Protein AF-A0A644YED5-F1 (afdb_monomer)

Sequence (302 aa):
MYWQKDMAKISHIFLNKNKKMETGRNRSTGWQHAKLTGHINESNVEKLFSDDNFKRNFCERIGILPIEKVKVGGLYEKDVDCILGGKTKSKTDLQLELSNGSLINISIKKGLGGQVYLIGVDRFISGFEKQFNKKVPDDINEFLHFYFYGNEKTSQILSDRKFIEGMPPTILKYQKNHNRLVWEHLCRYNKDGADNLLNWFKYNISEITEFCFSRGLAINESEWAHYVWYINLLGEEDVDMLISIDEIKKSAANHADQILPGSKNGGSTIQLPFGFVQWHQCQIQFHHSFSKISDIIRNEIE

Radius of gyration: 21.24 Å; Cα contacts (8 Å, |Δi|>4): 487; chains: 1; bounding box: 49×49×59 Å

pLDDT: mean 87.86, std 18.29, range [28.52, 98.81]

Mean predicted aligned error: 7.36 Å

Structure (mmCIF, N/CA/C/O backbone):
data_AF-A0A644YED5-F1
#
_entry.id   AF-A0A644YED5-F1
#
loop_
_atom_site.group_PDB
_atom_site.id
_atom_site.type_symbol
_atom_site.label_atom_id
_atom_site.label_alt_id
_atom_site.label_comp_id
_atom_site.label_asym_id
_atom_site.label_entity_id
_atom_site.label_seq_id
_atom_site.pdbx_PDB_ins_code
_atom_site.Cartn_x
_atom_site.Cartn_y
_atom_site.Cartn_z
_atom_site.occupancy
_atom_site.B_iso_or_equiv
_atom_site.auth_seq_id
_atom_site.auth_comp_id
_atom_site.auth_asym_id
_atom_site.auth_atom_id
_atom_site.pdbx_PDB_model_num
ATOM 1 N N . MET A 1 1 ? -25.005 5.476 4.899 1.00 28.52 1 MET A N 1
ATOM 2 C CA . MET A 1 1 ? -25.794 6.529 5.579 1.00 28.52 1 MET A CA 1
ATOM 3 C C . MET A 1 1 ? -24.794 7.521 6.166 1.00 28.52 1 MET A C 1
ATOM 5 O O . MET A 1 1 ? -24.186 7.211 7.178 1.00 28.52 1 MET A O 1
ATOM 9 N N . TYR A 1 2 ? -24.503 8.619 5.460 1.00 31.20 2 TYR A N 1
ATOM 10 C CA . TYR A 1 2 ? -23.463 9.581 5.852 1.00 31.20 2 TYR A CA 1
ATOM 11 C C . TYR A 1 2 ? -24.031 10.595 6.848 1.00 31.20 2 TYR A C 1
ATOM 13 O O . TYR A 1 2 ? -24.966 11.325 6.523 1.00 31.20 2 TYR A O 1
ATOM 21 N N . TRP A 1 3 ? -23.466 10.640 8.052 1.00 41.03 3 TRP A N 1
ATOM 22 C CA . TRP A 1 3 ? -23.842 11.595 9.092 1.00 41.03 3 TRP A CA 1
ATOM 23 C C . TRP A 1 3 ? -22.735 12.628 9.256 1.00 41.03 3 TRP A C 1
ATOM 25 O O . TRP A 1 3 ? -21.643 12.322 9.718 1.00 41.03 3 TRP A O 1
ATOM 35 N N . GLN A 1 4 ? -23.041 13.858 8.851 1.00 37.00 4 GLN A N 1
ATOM 36 C CA . GLN A 1 4 ? -22.161 15.028 8.917 1.00 37.00 4 GLN A CA 1
ATOM 37 C C . GLN A 1 4 ? -22.540 15.963 10.083 1.00 37.00 4 GLN A C 1
ATOM 39 O O . GLN A 1 4 ? -22.302 17.166 10.037 1.00 37.00 4 GLN A O 1
ATOM 44 N N . LYS A 1 5 ? -23.190 15.444 11.130 1.00 33.00 5 LYS A N 1
ATOM 45 C CA . LYS A 1 5 ? -23.695 16.244 12.252 1.00 33.00 5 LYS A CA 1
ATOM 46 C C . LYS A 1 5 ? -23.174 15.660 13.554 1.00 33.00 5 LYS A C 1
ATOM 48 O O . LYS A 1 5 ? -23.709 14.656 13.987 1.00 33.00 5 LYS A O 1
ATOM 53 N N . ASP A 1 6 ? -22.096 16.254 14.071 1.00 35.69 6 ASP A N 1
ATOM 54 C CA . ASP A 1 6 ? -21.818 16.443 15.515 1.00 35.69 6 ASP A CA 1
ATOM 55 C C . ASP A 1 6 ? -20.408 17.015 15.815 1.00 35.69 6 ASP A C 1
ATOM 57 O O . ASP A 1 6 ? -19.917 16.965 16.941 1.00 35.69 6 ASP A O 1
ATOM 61 N N . MET A 1 7 ? -19.773 17.687 14.844 1.00 38.16 7 MET A N 1
ATOM 62 C CA . MET A 1 7 ? -18.489 18.400 15.021 1.00 38.16 7 MET A CA 1
ATOM 63 C C . MET A 1 7 ? -18.539 19.557 16.046 1.00 38.16 7 MET A C 1
ATOM 65 O O . MET A 1 7 ? -17.508 20.004 16.543 1.00 38.16 7 MET A O 1
ATOM 69 N N . ALA A 1 8 ? -19.727 20.062 16.399 1.00 30.41 8 ALA A N 1
ATOM 70 C CA . ALA A 1 8 ? -19.862 21.294 17.182 1.00 30.41 8 ALA A CA 1
ATOM 71 C C . ALA A 1 8 ? -19.561 21.151 18.690 1.00 30.41 8 ALA A C 1
ATOM 73 O O . ALA A 1 8 ? -19.426 22.167 19.367 1.00 30.41 8 ALA A O 1
ATOM 74 N N . LYS A 1 9 ? -19.459 19.930 19.241 1.00 32.28 9 LYS A N 1
ATOM 75 C CA . LYS A 1 9 ? -19.268 19.732 20.696 1.00 32.28 9 LYS A CA 1
ATOM 76 C C . LYS A 1 9 ? -17.842 19.388 21.131 1.00 32.28 9 LYS A C 1
ATOM 78 O O . LYS A 1 9 ? -17.520 19.604 22.294 1.00 32.28 9 LYS A O 1
ATOM 83 N N . ILE A 1 10 ? -16.980 18.912 20.232 1.00 36.16 10 ILE A N 1
ATOM 84 C CA . ILE A 1 10 ? -15.609 18.491 20.591 1.00 36.16 10 ILE A CA 1
ATOM 85 C C . ILE A 1 10 ? -14.605 19.656 20.469 1.00 36.16 10 ILE A C 1
ATOM 87 O O . ILE A 1 10 ? -13.610 19.706 21.193 1.00 36.16 10 ILE A O 1
ATOM 91 N N . SER A 1 11 ? -14.908 20.665 19.643 1.00 31.72 11 SER A N 1
ATOM 92 C CA . SER A 1 11 ? -14.044 21.830 19.392 1.00 31.72 11 SER A CA 1
ATOM 93 C C . SER A 1 11 ? -13.760 22.699 20.629 1.00 31.72 11 SER A C 1
ATOM 95 O O . SER A 1 11 ? -12.753 23.407 20.663 1.00 31.72 11 SER A O 1
ATOM 97 N N . HIS A 1 12 ? -14.583 22.617 21.679 1.00 28.88 12 HIS A N 1
ATOM 98 C CA . HIS A 1 12 ? -14.415 23.437 22.881 1.00 28.88 12 HIS A CA 1
ATOM 99 C C . HIS A 1 12 ? -13.386 22.914 23.895 1.00 28.88 12 HIS A C 1
ATOM 101 O O . HIS A 1 12 ? -13.029 23.660 24.806 1.00 28.88 12 HIS A O 1
ATOM 107 N N . ILE A 1 13 ? -12.872 21.686 23.748 1.00 35.28 13 ILE A N 1
ATOM 108 C CA . ILE A 1 13 ? -11.990 21.085 24.766 1.00 35.28 13 ILE A CA 1
ATOM 109 C C . ILE A 1 13 ? -10.492 21.360 24.502 1.00 35.28 13 ILE A C 1
ATOM 111 O O . ILE A 1 13 ? -9.701 21.306 25.440 1.00 35.28 13 ILE A O 1
ATOM 115 N N . PHE A 1 14 ? -10.069 21.753 23.288 1.00 35.59 14 PHE A N 1
ATOM 116 C CA . PHE A 1 14 ? -8.626 21.838 22.966 1.00 35.59 14 PHE A CA 1
ATOM 117 C C . PHE A 1 14 ? -8.124 23.078 22.206 1.00 35.59 14 PHE A C 1
ATOM 119 O O . PHE A 1 14 ? -6.955 23.124 21.817 1.00 35.59 14 PHE A O 1
ATOM 126 N N . LEU A 1 15 ? -8.917 24.141 22.055 1.00 32.50 15 LEU A N 1
ATOM 127 C CA . LEU A 1 15 ? -8.427 25.375 21.427 1.00 32.50 15 LEU A CA 1
ATOM 128 C C . LEU A 1 15 ? -7.755 26.313 22.437 1.00 32.50 15 LEU A C 1
ATOM 130 O O . LEU A 1 15 ? -8.335 27.293 22.891 1.00 32.50 15 LEU A O 1
ATOM 134 N N . ASN A 1 16 ? -6.491 26.025 22.756 1.00 34.72 16 ASN A N 1
ATOM 135 C CA . ASN A 1 16 ? -5.522 27.057 23.130 1.00 34.72 16 ASN A CA 1
ATOM 136 C C . ASN A 1 16 ? -4.082 26.543 22.985 1.00 34.72 16 ASN A C 1
ATOM 138 O O . ASN A 1 16 ? -3.536 25.966 23.925 1.00 34.72 16 ASN A O 1
ATOM 142 N N . LYS A 1 17 ? -3.465 26.782 21.812 1.00 34.50 17 LYS A N 1
ATOM 143 C CA . LYS A 1 17 ? -2.077 27.276 21.633 1.00 34.50 17 LYS A CA 1
ATOM 144 C C . LYS A 1 17 ? -1.587 27.152 20.176 1.00 34.50 17 LYS A C 1
ATOM 146 O O . LYS A 1 17 ? -1.292 26.071 19.699 1.00 34.50 17 LYS A O 1
ATOM 151 N N . ASN A 1 18 ? -1.353 28.325 19.584 1.00 36.94 18 ASN A N 1
ATOM 152 C CA . ASN A 1 18 ? -0.201 28.710 18.756 1.00 36.94 18 ASN A CA 1
ATOM 153 C C . ASN A 1 18 ? 0.114 28.033 17.403 1.00 36.94 18 ASN A C 1
ATOM 155 O O . ASN A 1 18 ? 0.635 26.928 17.338 1.00 36.94 18 ASN A O 1
ATOM 159 N N . LYS A 1 19 ? 0.116 28.918 16.391 1.00 35.25 19 LYS A N 1
ATOM 160 C CA . LYS A 1 19 ? 1.272 29.454 15.623 1.00 35.25 19 LYS A CA 1
ATOM 161 C C . LYS A 1 19 ? 1.226 29.165 14.117 1.00 35.25 19 LYS A C 1
ATOM 163 O O . LYS A 1 19 ? 1.331 28.030 13.673 1.00 35.25 19 LYS A O 1
ATOM 168 N N . LYS A 1 20 ? 1.184 30.263 13.346 1.00 35.41 20 LYS A N 1
ATOM 169 C CA . LYS A 1 20 ? 1.530 30.339 11.916 1.00 35.41 20 LYS A CA 1
ATOM 170 C C . LYS A 1 20 ? 2.832 29.572 11.651 1.00 35.41 20 LYS A C 1
ATOM 172 O O . LYS A 1 20 ? 3.837 29.868 12.297 1.00 35.41 20 LYS A O 1
ATOM 177 N N . MET A 1 21 ? 2.823 28.641 10.695 1.00 35.34 21 MET A N 1
ATOM 178 C CA . MET A 1 21 ? 4.037 27.980 10.209 1.00 35.34 21 MET A CA 1
ATOM 179 C C . MET A 1 21 ? 4.525 28.604 8.902 1.00 35.34 21 MET A C 1
ATOM 181 O O . MET A 1 21 ? 3.789 28.710 7.924 1.00 35.34 21 MET A O 1
ATOM 185 N N . GLU A 1 22 ? 5.796 28.995 8.936 1.00 35.34 22 GLU A N 1
ATOM 186 C CA . GLU A 1 22 ? 6.609 29.492 7.832 1.00 35.34 22 GLU A CA 1
ATOM 187 C C . GLU A 1 22 ? 6.911 28.400 6.796 1.00 35.34 22 GLU A C 1
ATOM 189 O O . GLU A 1 22 ? 7.147 27.229 7.110 1.00 35.34 22 GLU A O 1
ATOM 194 N N . THR A 1 23 ? 6.947 28.815 5.534 1.00 47.06 23 THR A N 1
ATOM 195 C CA . THR A 1 23 ? 7.284 28.004 4.365 1.00 47.06 23 THR A CA 1
ATOM 196 C C . THR A 1 23 ? 8.803 27.902 4.202 1.00 47.06 23 THR A C 1
ATOM 198 O O . THR A 1 23 ? 9.441 28.876 3.807 1.00 47.06 23 THR A O 1
ATOM 201 N N . GLY A 1 24 ? 9.396 26.731 4.473 1.00 42.06 24 GLY A N 1
ATOM 202 C CA . GLY A 1 24 ? 10.838 26.539 4.250 1.00 42.06 24 GLY A CA 1
ATOM 203 C C . GLY A 1 24 ? 11.468 25.224 4.725 1.00 42.06 24 GLY A C 1
ATOM 204 O O . GLY A 1 24 ? 12.601 25.243 5.195 1.00 42.06 24 GLY A O 1
ATOM 205 N N . ARG A 1 25 ? 10.783 24.072 4.644 1.00 45.56 25 ARG A N 1
ATOM 206 C CA . ARG A 1 25 ? 11.367 22.775 5.060 1.00 45.56 25 ARG A CA 1
ATOM 207 C C . ARG A 1 25 ? 11.896 21.975 3.871 1.00 45.56 25 ARG A C 1
ATOM 209 O O . ARG A 1 25 ? 11.203 21.803 2.871 1.00 45.56 25 ARG A O 1
ATOM 216 N N . ASN A 1 26 ? 13.113 21.440 3.993 1.00 55.41 26 ASN A N 1
ATOM 217 C CA . ASN A 1 26 ? 13.639 20.454 3.045 1.00 55.41 26 ASN A CA 1
ATOM 218 C C . ASN A 1 26 ? 12.936 19.087 3.243 1.00 55.41 26 ASN A C 1
ATOM 220 O O . ASN A 1 26 ? 12.323 18.835 4.279 1.00 55.41 26 ASN A O 1
ATOM 224 N N . ARG A 1 27 ? 12.987 18.186 2.250 1.00 51.72 27 ARG A N 1
ATOM 225 C CA . ARG A 1 27 ? 12.187 16.938 2.264 1.00 51.72 27 ARG A CA 1
ATOM 226 C C . ARG A 1 27 ? 12.433 16.043 3.488 1.00 51.72 27 ARG A C 1
ATOM 228 O O . ARG A 1 27 ? 11.488 15.437 3.984 1.00 51.72 27 ARG A O 1
ATOM 235 N N . SER A 1 28 ? 13.670 15.967 3.982 1.00 58.38 28 SER A N 1
ATOM 236 C CA . SER A 1 28 ? 14.023 15.145 5.148 1.00 58.38 28 SER A CA 1
ATOM 237 C C . SER A 1 28 ? 13.466 15.719 6.454 1.00 58.38 28 SER A C 1
ATOM 239 O O . SER A 1 28 ? 12.861 14.980 7.230 1.00 58.38 28 SER A O 1
ATOM 241 N N . THR A 1 29 ? 13.584 17.035 6.669 1.00 52.09 29 THR A N 1
ATOM 242 C CA . THR A 1 29 ? 12.984 17.715 7.835 1.00 52.09 29 THR A CA 1
ATOM 243 C C . THR A 1 29 ? 11.457 17.701 7.777 1.00 52.09 29 THR A C 1
ATOM 245 O O . THR A 1 29 ? 10.803 17.524 8.803 1.00 52.09 29 THR A O 1
ATOM 248 N N . GLY A 1 30 ? 10.877 17.796 6.575 1.00 62.88 30 GLY A N 1
ATOM 249 C CA . GLY A 1 30 ? 9.443 17.612 6.353 1.00 62.88 30 GLY A CA 1
ATOM 250 C C . GLY A 1 30 ? 8.951 16.223 6.772 1.00 62.88 30 GLY A C 1
ATOM 251 O O . GLY A 1 30 ? 7.939 16.121 7.460 1.00 62.88 30 GLY A O 1
ATOM 252 N N . TRP A 1 31 ? 9.686 15.159 6.431 1.00 59.84 31 TRP A N 1
ATOM 253 C CA . TRP A 1 31 ? 9.323 13.785 6.799 1.00 59.84 31 TRP A CA 1
ATOM 254 C C . TRP A 1 31 ? 9.430 13.517 8.304 1.00 59.84 31 TRP A C 1
ATOM 256 O O . TRP A 1 31 ? 8.517 12.938 8.888 1.00 59.84 31 TRP A O 1
ATOM 266 N N . GLN A 1 32 ? 10.506 13.978 8.950 1.00 65.06 32 GLN A N 1
ATOM 267 C CA . GLN A 1 32 ? 10.666 13.849 10.405 1.00 65.06 32 GLN A CA 1
ATOM 268 C C . GLN A 1 32 ? 9.546 14.576 11.157 1.00 65.06 32 GLN A C 1
ATOM 270 O O . GLN A 1 32 ? 8.957 14.021 12.082 1.00 65.06 32 GLN A O 1
ATOM 275 N N . HIS A 1 33 ? 9.203 15.790 10.716 1.00 70.38 33 HIS A N 1
ATOM 276 C CA . HIS A 1 33 ? 8.090 16.547 11.280 1.00 70.38 33 HIS A CA 1
ATOM 277 C C . HIS A 1 33 ? 6.744 15.842 11.057 1.00 70.38 33 HIS A C 1
ATOM 279 O O . HIS A 1 33 ? 5.935 15.758 11.981 1.00 70.38 33 HIS A O 1
ATOM 285 N N . ALA A 1 34 ? 6.496 15.304 9.857 1.00 71.00 34 ALA A N 1
ATOM 286 C CA . ALA A 1 34 ? 5.269 14.569 9.545 1.00 71.00 34 ALA A CA 1
ATOM 287 C C . ALA A 1 34 ? 5.100 13.323 10.429 1.00 71.00 34 ALA A C 1
ATOM 289 O O . ALA A 1 34 ? 4.006 13.088 10.933 1.00 71.00 34 ALA A O 1
ATOM 290 N N . LYS A 1 35 ? 6.185 12.578 10.679 1.00 73.12 35 LYS A N 1
ATOM 291 C CA . LYS A 1 35 ? 6.178 11.434 11.601 1.00 73.12 35 LYS A CA 1
ATOM 292 C C . LYS A 1 35 ? 5.905 11.842 13.042 1.00 73.12 35 LYS A C 1
ATOM 294 O O . LYS A 1 35 ? 4.999 11.304 13.665 1.00 73.12 35 LYS A O 1
ATOM 299 N N . LEU A 1 36 ? 6.648 12.826 13.551 1.00 77.88 36 LEU A N 1
ATOM 300 C CA . LEU A 1 36 ? 6.486 13.295 14.926 1.00 77.88 36 LEU A CA 1
ATOM 301 C C . LEU A 1 36 ? 5.053 13.773 15.186 1.00 77.88 36 LEU A C 1
ATOM 303 O O . LEU A 1 36 ? 4.427 13.386 16.166 1.00 77.88 36 LEU A O 1
ATOM 307 N N . THR A 1 37 ? 4.517 14.588 14.280 1.00 80.12 37 THR A N 1
ATOM 308 C CA . THR A 1 37 ? 3.140 15.081 14.394 1.00 80.12 37 THR A CA 1
ATOM 309 C C . THR A 1 37 ? 2.100 13.979 14.170 1.00 80.12 37 THR A C 1
ATOM 311 O O . THR A 1 37 ? 1.053 14.020 14.803 1.00 80.12 37 THR A O 1
ATOM 314 N N . GLY A 1 38 ? 2.381 12.961 13.349 1.00 78.25 38 GLY A N 1
ATOM 315 C CA . GLY A 1 38 ? 1.561 11.745 13.256 1.00 78.25 38 GLY A CA 1
ATOM 316 C C . GLY A 1 38 ? 1.392 11.046 14.608 1.00 78.25 38 GLY A C 1
ATOM 317 O O . GLY A 1 38 ? 0.267 10.837 15.049 1.00 78.25 38 GLY A O 1
ATOM 318 N N . HIS A 1 39 ? 2.491 10.822 15.330 1.00 80.94 39 HIS A N 1
ATOM 319 C CA . HIS A 1 39 ? 2.454 10.182 16.650 1.00 80.94 39 HIS A CA 1
ATOM 320 C C . HIS A 1 39 ? 1.746 11.016 17.723 1.00 80.94 39 HIS A C 1
ATOM 322 O O . HIS A 1 39 ? 1.054 10.474 18.589 1.00 80.94 39 HIS A O 1
ATOM 328 N N . ILE A 1 40 ? 1.887 12.345 17.672 1.00 83.94 40 ILE A N 1
ATOM 329 C CA . ILE A 1 40 ? 1.131 13.234 18.566 1.00 83.94 40 ILE A CA 1
ATOM 330 C C . ILE A 1 40 ? -0.368 13.104 18.267 1.00 83.94 40 ILE A C 1
ATOM 332 O O . ILE A 1 40 ? -1.172 13.036 19.195 1.00 83.94 40 ILE A O 1
ATOM 336 N N . ASN A 1 41 ? -0.744 13.028 16.987 1.00 85.88 41 ASN A N 1
ATOM 337 C CA . ASN A 1 41 ? -2.132 12.845 16.580 1.00 85.88 41 ASN A CA 1
ATOM 338 C C . ASN A 1 41 ? -2.708 11.513 17.085 1.00 85.88 41 ASN A C 1
ATOM 340 O O . ASN A 1 41 ? -3.755 11.523 17.721 1.00 85.88 41 ASN A O 1
ATOM 344 N N . GLU A 1 42 ? -2.005 10.396 16.885 1.00 84.19 42 GLU A N 1
ATOM 345 C CA . GLU A 1 42 ? -2.387 9.073 17.415 1.00 84.19 42 GLU A CA 1
ATOM 346 C C . GLU A 1 42 ? -2.596 9.102 18.939 1.00 84.19 42 GLU A C 1
ATOM 348 O O . GLU A 1 42 ? -3.621 8.640 19.439 1.00 84.19 42 GLU A O 1
ATOM 353 N N . SER A 1 43 ? -1.676 9.734 19.675 1.00 84.38 43 SER A N 1
ATOM 354 C CA . SER A 1 43 ? -1.785 9.887 21.136 1.00 84.38 43 SER A CA 1
ATOM 355 C C . SER A 1 43 ? -2.984 10.747 21.558 1.00 84.38 43 SER A C 1
ATOM 357 O O . SER A 1 43 ? -3.530 10.574 22.647 1.00 84.38 43 SER A O 1
ATOM 359 N N . ASN A 1 44 ? -3.394 11.713 20.734 1.00 88.38 44 ASN A N 1
ATOM 360 C CA . ASN A 1 44 ? -4.591 12.508 21.003 1.00 88.38 44 ASN A CA 1
ATOM 361 C C . ASN A 1 44 ? -5.868 11.716 20.698 1.00 88.38 44 ASN A C 1
ATOM 363 O O . ASN A 1 44 ? -6.830 11.832 21.452 1.00 88.38 44 ASN A O 1
ATOM 367 N N . VAL A 1 45 ? -5.861 10.888 19.649 1.00 89.44 45 VAL A N 1
ATOM 368 C CA . VAL A 1 45 ? -6.980 9.998 19.308 1.00 89.44 45 VAL A CA 1
ATOM 369 C C . VAL A 1 45 ? -7.236 9.007 20.439 1.00 89.44 45 VAL A C 1
ATOM 371 O O . VAL A 1 45 ? -8.381 8.820 20.837 1.00 89.44 45 VAL A O 1
ATOM 374 N N . GLU A 1 46 ? -6.182 8.431 21.017 1.00 85.88 46 GLU A N 1
ATOM 375 C CA . GLU A 1 46 ? -6.286 7.553 22.188 1.00 85.88 46 GLU A CA 1
ATOM 376 C C . GLU A 1 46 ? -7.063 8.200 23.336 1.00 85.88 46 GLU A C 1
ATOM 378 O O . GLU A 1 46 ? -7.987 7.605 23.891 1.00 85.88 46 GLU A O 1
ATOM 383 N N . LYS A 1 47 ? -6.712 9.446 23.671 1.00 88.62 47 LYS A N 1
ATOM 384 C CA . LYS A 1 47 ? -7.320 10.181 24.784 1.00 88.62 47 LYS A CA 1
ATOM 385 C C . LYS A 1 47 ? -8.815 10.405 24.592 1.00 88.62 47 LYS A C 1
ATOM 387 O O . LYS A 1 47 ? -9.513 10.531 25.596 1.00 88.62 47 LYS A O 1
ATOM 392 N N . LEU A 1 48 ? -9.321 10.413 23.356 1.00 91.00 48 LEU A N 1
ATOM 393 C CA . LEU A 1 48 ? -10.764 10.486 23.107 1.00 91.00 48 LEU A CA 1
ATOM 394 C C . LEU A 1 48 ? -11.497 9.306 23.755 1.00 91.00 48 LEU A C 1
ATOM 396 O O . LEU A 1 48 ? -12.557 9.490 24.341 1.00 91.00 48 LEU A O 1
ATOM 400 N N . PHE A 1 49 ? -10.895 8.114 23.765 1.00 90.12 49 PHE A N 1
ATOM 401 C CA . PHE A 1 49 ? -11.471 6.926 24.400 1.00 90.12 49 PHE A CA 1
ATOM 402 C C . PHE A 1 49 ? -11.305 6.898 25.927 1.00 90.12 49 PHE A C 1
ATOM 404 O O . PHE A 1 49 ? -11.599 5.880 26.547 1.00 90.12 49 PHE A O 1
ATOM 411 N N . SER A 1 50 ? -10.860 7.983 26.565 1.00 88.69 50 SER A N 1
ATOM 412 C CA . SER A 1 50 ? -11.020 8.147 28.019 1.00 88.69 50 SER A CA 1
ATOM 413 C C . SER A 1 50 ? -12.410 8.668 28.407 1.00 88.69 50 SER A C 1
ATOM 415 O O . SER A 1 50 ? -12.810 8.513 29.558 1.00 88.69 50 SER A O 1
ATOM 417 N N . ASP A 1 51 ? -13.162 9.225 27.451 1.00 92.69 51 ASP A N 1
ATOM 418 C CA . ASP A 1 51 ? -14.534 9.698 27.634 1.00 92.69 51 ASP A CA 1
ATOM 419 C C . ASP A 1 51 ? -15.544 8.611 27.227 1.00 92.69 51 ASP A C 1
ATOM 421 O O . ASP A 1 51 ? -15.586 8.163 26.077 1.00 92.69 51 ASP A O 1
ATOM 425 N N . ASP A 1 52 ? -16.396 8.194 28.163 1.00 91.88 52 ASP A N 1
ATOM 426 C CA . ASP A 1 52 ? -17.422 7.176 27.918 1.00 91.88 52 ASP A CA 1
ATOM 427 C C . ASP A 1 52 ? -18.512 7.640 26.940 1.00 91.88 52 ASP A C 1
ATOM 429 O O . ASP A 1 52 ? -19.075 6.819 26.209 1.00 91.88 52 ASP A O 1
ATOM 433 N N . ASN A 1 53 ? -18.790 8.947 26.855 1.00 94.44 53 ASN A N 1
ATOM 434 C CA . ASN A 1 53 ? -19.688 9.474 25.827 1.00 94.44 53 ASN A CA 1
ATOM 435 C C . ASN A 1 53 ? -19.068 9.330 24.444 1.00 94.44 53 ASN A C 1
ATOM 437 O O . ASN A 1 53 ? -19.754 8.907 23.514 1.00 94.44 53 ASN A O 1
ATOM 441 N N . PHE A 1 54 ? -17.772 9.627 24.315 1.00 94.50 54 PHE A N 1
ATOM 442 C CA . PHE A 1 54 ? -17.061 9.421 23.062 1.00 94.50 54 PHE A CA 1
ATOM 443 C C . PHE A 1 54 ? -17.066 7.943 22.663 1.00 94.50 54 PHE A C 1
ATOM 445 O O . PHE A 1 54 ? -17.439 7.634 21.534 1.00 94.50 54 PHE A O 1
ATOM 452 N N . LYS A 1 55 ? -16.738 7.020 23.583 1.00 93.62 55 LYS A N 1
ATOM 453 C CA . LYS A 1 55 ? -16.791 5.570 23.308 1.00 93.62 55 LYS A CA 1
ATOM 454 C C . LYS A 1 55 ? -18.159 5.144 22.794 1.00 93.62 55 LYS A C 1
ATOM 456 O O . LYS A 1 55 ? -18.236 4.456 21.781 1.00 93.62 55 LYS A O 1
ATOM 461 N N . ARG A 1 56 ? -19.231 5.549 23.480 1.00 94.25 56 ARG A N 1
ATOM 462 C CA . ARG A 1 56 ? -20.606 5.196 23.110 1.00 94.25 56 ARG A CA 1
ATOM 463 C C . ARG A 1 56 ? -20.975 5.744 21.735 1.00 94.25 56 ARG A C 1
ATOM 465 O O . ARG A 1 56 ? -21.402 4.970 20.885 1.00 94.25 56 ARG A O 1
ATOM 472 N N . ASN A 1 57 ? -20.719 7.028 21.488 1.00 94.75 57 ASN A N 1
ATOM 473 C CA . ASN A 1 57 ? -20.978 7.654 20.191 1.00 94.75 57 ASN A CA 1
ATOM 474 C C . ASN A 1 57 ? -20.164 6.990 19.073 1.00 94.75 57 ASN A C 1
ATOM 476 O O . ASN A 1 57 ? -20.667 6.786 17.973 1.00 94.75 57 ASN A O 1
ATOM 480 N N . PHE A 1 58 ? -18.911 6.622 19.348 1.00 94.81 58 PHE A N 1
ATOM 481 C CA . PHE A 1 58 ? -18.072 5.889 18.408 1.00 94.81 58 PHE A CA 1
ATOM 482 C C . PHE A 1 58 ? -18.654 4.502 18.108 1.00 94.81 58 PHE A C 1
ATOM 484 O O . PHE A 1 58 ? -18.753 4.137 16.940 1.00 94.81 58 PHE A O 1
ATOM 491 N N . CYS A 1 59 ? -19.101 3.759 19.129 1.00 94.31 59 CYS A N 1
ATOM 492 C CA . CYS A 1 59 ? -19.745 2.454 18.947 1.00 94.31 59 CYS A CA 1
ATOM 493 C C . CYS A 1 59 ? -21.007 2.558 18.084 1.00 94.31 59 CYS A C 1
ATOM 495 O O . CYS A 1 59 ? -21.175 1.785 17.142 1.00 94.31 59 CYS A O 1
ATOM 497 N N . GLU A 1 60 ? -21.860 3.546 18.371 1.00 94.06 60 GLU A N 1
ATOM 498 C CA . GLU A 1 60 ? -23.077 3.833 17.606 1.00 94.06 60 GLU A CA 1
ATOM 499 C C . GLU A 1 60 ? -22.753 4.213 16.154 1.00 94.06 60 GLU A C 1
ATOM 501 O O . GLU A 1 60 ? -23.376 3.696 15.227 1.00 94.06 60 GLU A O 1
ATOM 506 N N . ARG A 1 61 ? -21.732 5.057 15.944 1.00 88.94 61 ARG A N 1
ATOM 507 C CA . ARG A 1 61 ? -21.304 5.534 14.620 1.00 88.94 61 ARG A CA 1
ATOM 508 C C . ARG A 1 61 ? -20.947 4.399 13.665 1.00 88.94 61 ARG A C 1
ATOM 510 O O . ARG A 1 61 ? -21.254 4.507 12.479 1.00 88.94 61 ARG A O 1
ATOM 517 N N . ILE A 1 62 ? -20.279 3.354 14.150 1.00 90.31 62 ILE A N 1
ATOM 518 C CA . ILE A 1 62 ? -19.829 2.235 13.305 1.00 90.31 62 ILE A CA 1
ATOM 519 C C . ILE A 1 62 ? -20.597 0.933 13.522 1.00 90.31 62 ILE A C 1
ATOM 521 O O . ILE A 1 62 ? -20.278 -0.068 12.888 1.00 90.31 62 ILE A O 1
ATOM 525 N N . GLY A 1 63 ? -21.618 0.942 14.381 1.00 92.81 63 GLY A N 1
ATOM 526 C CA . GLY A 1 63 ? -22.476 -0.216 14.623 1.00 92.81 63 GLY A CA 1
ATOM 527 C C . GLY A 1 63 ? -21.748 -1.391 15.277 1.00 92.81 63 GLY A C 1
ATOM 528 O O . GLY A 1 63 ? -21.955 -2.534 14.874 1.00 92.81 63 GLY A O 1
ATOM 529 N N . ILE A 1 64 ? -20.886 -1.122 16.262 1.00 93.62 64 ILE A N 1
ATOM 530 C CA . ILE A 1 64 ? -20.127 -2.153 16.990 1.00 93.62 64 ILE A CA 1
ATOM 531 C C . ILE A 1 64 ? -20.628 -2.312 18.427 1.00 93.62 64 ILE A C 1
ATOM 533 O O . ILE A 1 64 ? -21.332 -1.458 18.965 1.00 93.62 64 ILE A O 1
ATOM 537 N N . LEU A 1 65 ? -20.235 -3.418 19.060 1.00 95.81 65 LEU A N 1
ATOM 538 C CA . LEU A 1 65 ? -20.476 -3.654 20.483 1.00 95.81 65 LEU A CA 1
ATOM 539 C C . LEU A 1 65 ? -19.707 -2.651 21.365 1.00 95.81 65 LEU A C 1
ATOM 541 O O . LEU A 1 65 ? -18.724 -2.064 20.905 1.00 95.81 65 LEU A O 1
ATOM 545 N N . PRO A 1 66 ? -20.111 -2.479 22.639 1.00 96.50 66 PRO A N 1
ATOM 546 C CA . PRO A 1 66 ? -19.402 -1.622 23.580 1.00 96.50 66 PRO A CA 1
ATOM 547 C C . PRO A 1 66 ? -17.911 -1.956 23.678 1.00 96.50 66 PRO A C 1
ATOM 549 O O . PRO A 1 66 ? -17.526 -3.124 23.736 1.00 96.50 66 PRO A O 1
ATOM 552 N N . ILE A 1 67 ? -17.084 -0.913 23.728 1.00 95.56 67 ILE A N 1
ATOM 553 C CA . ILE A 1 67 ? -15.632 -1.021 23.895 1.00 95.56 67 ILE A CA 1
ATOM 554 C C . ILE A 1 67 ? -15.308 -1.214 25.379 1.00 95.56 67 ILE A C 1
ATOM 556 O O . ILE A 1 67 ? -15.600 -0.339 26.196 1.00 95.56 67 ILE A O 1
ATOM 560 N N . GLU A 1 68 ? -14.654 -2.323 25.719 1.00 93.44 68 GLU A N 1
ATOM 561 C CA . GLU A 1 68 ? -14.158 -2.600 27.071 1.00 93.44 68 GLU A CA 1
ATOM 562 C C . GLU A 1 68 ? -12.737 -2.090 27.283 1.00 93.44 68 GLU A C 1
ATOM 564 O O . GLU A 1 68 ? -12.430 -1.518 28.331 1.00 93.44 68 GLU A O 1
ATOM 569 N N . LYS A 1 69 ? -11.854 -2.298 26.299 1.00 91.19 69 LYS A N 1
ATOM 570 C CA . LYS A 1 69 ? -10.447 -1.891 26.398 1.00 91.19 69 LYS A CA 1
ATOM 571 C C . LYS A 1 69 ? -9.971 -1.243 25.115 1.00 91.19 69 LYS A C 1
ATOM 573 O O . LYS A 1 69 ? -10.374 -1.615 24.018 1.00 91.19 69 LYS A O 1
ATOM 578 N N . VAL A 1 70 ? -9.047 -0.306 25.276 1.00 89.88 70 VAL A N 1
ATOM 579 C CA . VAL A 1 70 ? -8.357 0.365 24.179 1.00 89.88 70 VAL A CA 1
ATOM 580 C C . VAL A 1 70 ? -6.864 0.161 24.364 1.00 89.88 70 VAL A C 1
ATOM 582 O O . VAL A 1 70 ? -6.337 0.345 25.460 1.00 89.88 70 VAL A O 1
ATOM 585 N N . LYS A 1 71 ? -6.189 -0.273 23.302 1.00 84.94 71 LYS A N 1
ATOM 586 C CA . LYS A 1 71 ? -4.742 -0.480 23.254 1.00 84.94 71 LYS A CA 1
ATOM 587 C C . LYS A 1 71 ? -4.201 0.273 22.051 1.00 84.94 71 LYS A C 1
ATOM 589 O O . LYS A 1 71 ? -4.698 0.099 20.944 1.00 84.94 71 LYS A O 1
ATOM 594 N N . VAL A 1 72 ? -3.155 1.063 22.243 1.00 73.88 72 VAL A N 1
ATOM 595 C CA . VAL A 1 72 ? -2.509 1.796 21.146 1.00 73.88 72 VAL A CA 1
ATOM 596 C C . VAL A 1 72 ? -1.193 1.122 20.787 1.00 73.88 72 VAL A C 1
ATOM 598 O O . VAL A 1 72 ? -0.500 0.565 21.647 1.00 73.88 72 VAL A O 1
ATOM 601 N N . GLY A 1 73 ? -0.865 1.134 19.495 1.00 62.62 73 GLY A N 1
ATOM 602 C CA . GLY A 1 73 ? 0.443 0.718 18.987 1.00 62.62 73 GLY A CA 1
ATOM 603 C C . GLY A 1 73 ? 1.577 1.572 19.565 1.00 62.62 73 GLY A C 1
ATOM 604 O O . GLY A 1 73 ? 2.657 1.053 19.828 1.00 62.62 73 GLY A O 1
ATOM 605 N N . GLY A 1 74 ? 1.287 2.839 19.878 1.00 50.75 74 GLY A N 1
ATOM 606 C CA . GLY A 1 74 ? 2.172 3.803 20.528 1.00 50.75 74 GLY A CA 1
ATOM 607 C C . GLY A 1 74 ? 3.344 4.240 19.642 1.00 50.75 74 GLY A C 1
ATOM 608 O O . GLY A 1 74 ? 3.526 3.750 18.534 1.00 50.75 74 GLY A O 1
ATOM 609 N N . LEU A 1 75 ? 4.191 5.129 20.179 1.00 42.41 75 LEU A N 1
ATOM 610 C CA . LEU A 1 75 ? 5.450 5.632 19.584 1.00 42.41 75 LEU A CA 1
ATOM 611 C C . LEU A 1 75 ? 6.449 4.542 19.130 1.00 42.41 75 LEU A C 1
ATOM 613 O O . LEU A 1 75 ? 7.455 4.857 18.495 1.00 42.41 75 LEU A O 1
ATOM 617 N N . TYR A 1 76 ? 6.192 3.276 19.461 1.00 51.47 76 TYR A N 1
ATOM 618 C CA . TYR A 1 76 ? 7.015 2.127 19.116 1.00 51.47 76 TYR A CA 1
ATOM 619 C C . TYR A 1 76 ? 6.167 1.146 18.308 1.00 51.47 76 TYR A C 1
ATOM 621 O O . TYR A 1 76 ? 5.579 0.233 18.883 1.00 51.47 76 TYR A O 1
ATOM 629 N N . GLU A 1 77 ? 6.109 1.342 16.983 1.00 61.22 77 GLU A N 1
ATOM 630 C CA . GLU A 1 77 ? 5.503 0.390 16.039 1.00 61.22 77 GLU A CA 1
ATOM 631 C C . GLU A 1 77 ? 5.861 -1.047 16.456 1.00 61.22 77 GLU A C 1
ATOM 633 O O . GLU A 1 77 ? 7.036 -1.444 16.390 1.00 61.22 77 GLU A O 1
ATOM 638 N N . LYS A 1 78 ? 4.865 -1.811 16.921 1.00 71.31 78 LYS A N 1
ATOM 639 C CA . LYS A 1 78 ? 5.090 -3.149 17.471 1.00 71.31 78 LYS A CA 1
ATOM 640 C C . LYS A 1 78 ? 5.592 -4.080 16.376 1.00 71.31 78 LYS A C 1
ATOM 642 O O . LYS A 1 78 ? 4.970 -4.221 15.321 1.00 71.31 78 LYS A O 1
ATOM 647 N N . ASP A 1 79 ? 6.730 -4.707 16.651 1.00 88.12 79 ASP A N 1
ATOM 648 C CA . ASP A 1 79 ? 7.259 -5.787 15.833 1.00 88.12 79 ASP A CA 1
ATOM 649 C C . ASP A 1 79 ? 6.412 -7.045 16.050 1.00 88.12 79 ASP A C 1
ATOM 651 O O . ASP A 1 79 ? 6.405 -7.634 17.132 1.00 88.12 79 ASP A O 1
ATOM 655 N N . VAL A 1 80 ? 5.711 -7.463 15.003 1.00 92.31 80 VAL A N 1
ATOM 656 C CA . VAL A 1 80 ? 4.846 -8.649 14.973 1.00 92.31 80 VAL A CA 1
ATOM 657 C C . VAL A 1 80 ? 5.446 -9.719 14.073 1.00 92.31 80 VAL A C 1
ATOM 659 O O . VAL A 1 80 ? 6.356 -9.446 13.286 1.00 92.31 80 VAL A O 1
ATOM 662 N N . ASP A 1 81 ? 4.972 -10.956 14.194 1.00 96.56 81 ASP A N 1
ATOM 663 C CA . ASP A 1 81 ? 5.494 -12.061 13.392 1.00 96.56 81 ASP A CA 1
ATOM 664 C C . ASP A 1 81 ? 5.215 -11.858 11.899 1.00 96.56 81 ASP A C 1
ATOM 666 O O . ASP A 1 81 ? 4.115 -11.491 11.481 1.00 96.56 81 ASP A O 1
ATOM 670 N N . CYS A 1 82 ? 6.253 -12.086 11.094 1.00 97.25 82 CYS A N 1
ATOM 671 C CA . CYS A 1 82 ? 6.250 -11.880 9.652 1.00 97.25 82 CYS A CA 1
ATOM 672 C C . CYS A 1 82 ? 6.039 -13.199 8.903 1.00 97.25 82 CYS A C 1
ATOM 674 O O . CYS A 1 82 ? 6.732 -14.181 9.162 1.00 97.25 82 CYS A O 1
ATOM 676 N N . ILE A 1 83 ? 5.159 -13.210 7.897 1.00 97.75 83 ILE 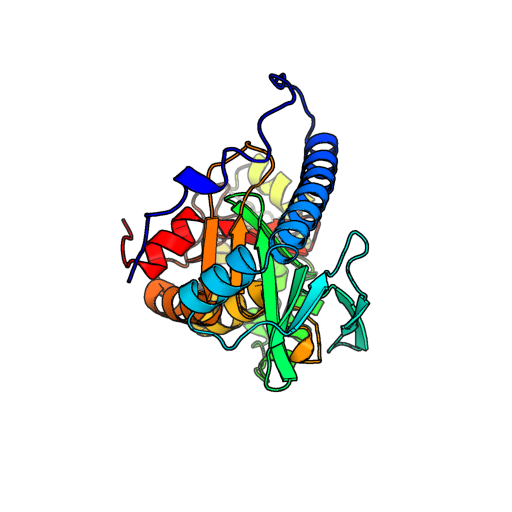A N 1
ATOM 677 C CA . ILE A 1 83 ? 4.819 -14.411 7.103 1.00 97.75 83 ILE A CA 1
ATOM 678 C C . ILE A 1 83 ? 5.993 -14.961 6.276 1.00 97.75 83 ILE A C 1
ATOM 680 O O . ILE A 1 83 ? 6.013 -16.109 5.823 1.00 97.75 83 ILE A O 1
ATOM 684 N N . LEU A 1 84 ? 7.027 -14.141 6.106 1.00 97.31 84 LEU A N 1
ATOM 685 C CA . LEU A 1 84 ? 8.294 -14.513 5.479 1.00 97.31 84 LEU A CA 1
ATOM 686 C C . LEU A 1 84 ? 9.352 -14.980 6.493 1.00 97.31 84 LEU A C 1
ATOM 688 O O . LEU A 1 84 ? 10.496 -15.197 6.109 1.00 97.31 84 LEU A O 1
ATOM 692 N N . GLY A 1 85 ? 8.985 -15.130 7.767 1.00 95.62 85 GLY A N 1
ATOM 693 C CA . GLY A 1 85 ? 9.908 -15.328 8.881 1.00 95.62 85 GLY A CA 1
ATOM 694 C C . GLY A 1 85 ? 10.413 -14.003 9.463 1.00 95.62 85 GLY A C 1
ATOM 695 O O . GLY A 1 85 ? 10.430 -12.965 8.793 1.00 95.62 85 GLY A O 1
ATOM 696 N N . GLY A 1 86 ? 10.823 -14.040 10.733 1.00 94.81 86 GLY A N 1
ATOM 697 C CA . GLY A 1 86 ? 11.287 -12.866 11.477 1.00 94.81 86 GLY A CA 1
ATOM 698 C C . GLY A 1 86 ? 10.148 -11.943 11.920 1.00 94.81 86 GLY A C 1
ATOM 699 O O . GLY A 1 86 ? 9.050 -12.402 12.232 1.00 94.81 86 GLY A O 1
ATOM 700 N N . LYS A 1 87 ? 10.419 -10.633 11.954 1.00 94.94 87 LYS A N 1
ATOM 701 C CA . LYS A 1 87 ? 9.483 -9.600 12.423 1.00 94.94 87 LYS A CA 1
ATOM 702 C C . LYS A 1 87 ? 9.107 -8.597 11.330 1.00 94.94 87 LYS A C 1
ATOM 704 O O . LYS A 1 87 ? 9.840 -8.406 10.358 1.00 94.94 87 LYS A O 1
ATOM 709 N N . THR A 1 88 ? 7.951 -7.959 11.480 1.00 94.44 88 THR A N 1
ATOM 710 C CA . THR A 1 88 ? 7.461 -6.866 10.631 1.00 94.44 88 THR A CA 1
ATOM 711 C C . THR A 1 88 ? 6.655 -5.862 11.451 1.00 94.44 88 THR A C 1
ATOM 713 O O . THR A 1 88 ? 6.380 -6.101 12.620 1.00 94.44 88 THR A O 1
ATOM 716 N N . LYS A 1 89 ? 6.267 -4.742 10.841 1.00 91.12 89 LYS A N 1
ATOM 717 C CA . LYS A 1 89 ? 5.447 -3.721 11.492 1.00 91.12 89 LYS A CA 1
ATOM 718 C C . LYS A 1 89 ? 3.967 -4.001 11.272 1.00 91.12 89 LYS A C 1
ATOM 720 O O . LYS A 1 89 ? 3.555 -4.255 10.138 1.00 91.12 89 LYS A O 1
ATOM 725 N N . SER A 1 90 ? 3.194 -3.938 12.354 1.00 91.00 90 SER A N 1
ATOM 726 C CA . SER A 1 90 ? 1.732 -3.973 12.290 1.00 91.00 90 SER A CA 1
ATOM 727 C C . SER A 1 90 ? 1.194 -2.760 11.521 1.00 91.00 90 SER A C 1
ATOM 729 O O . SER A 1 90 ? 1.808 -1.693 11.513 1.00 91.00 90 SER A O 1
ATOM 731 N N . LYS A 1 91 ? 0.048 -2.928 10.855 1.00 91.69 91 LYS A N 1
ATOM 732 C CA . LYS A 1 91 ? -0.710 -1.827 10.231 1.00 91.69 91 LYS A CA 1
ATOM 733 C C . LYS A 1 91 ? -1.703 -1.184 11.199 1.00 91.69 91 LYS A C 1
ATOM 735 O O . LYS A 1 91 ? -2.387 -0.235 10.827 1.00 91.69 91 LYS A O 1
ATOM 740 N N . THR A 1 92 ? -1.802 -1.727 12.406 1.00 92.69 92 THR A N 1
ATOM 741 C CA . THR A 1 92 ? -2.747 -1.305 13.431 1.00 92.69 92 THR A CA 1
ATOM 742 C C . THR A 1 92 ? -2.114 -0.254 14.329 1.00 92.69 92 THR A C 1
ATOM 744 O O . THR A 1 92 ? -1.122 -0.522 15.006 1.00 92.69 92 THR A O 1
ATOM 747 N N . ASP A 1 93 ? -2.734 0.920 14.377 1.00 91.25 93 ASP A N 1
ATOM 748 C CA . ASP A 1 93 ? -2.324 2.026 15.243 1.00 91.25 93 ASP A CA 1
ATOM 749 C C . ASP A 1 93 ? -3.147 2.024 16.546 1.00 91.25 93 ASP A C 1
ATOM 751 O O . ASP A 1 93 ? -2.639 2.350 17.620 1.00 91.25 93 ASP A O 1
ATOM 755 N N . LEU A 1 94 ? -4.407 1.579 16.467 1.00 92.00 94 LEU A N 1
ATOM 756 C CA . LEU A 1 94 ? -5.372 1.515 17.564 1.00 92.00 94 LEU A CA 1
ATOM 757 C C . LEU A 1 94 ? -6.126 0.178 17.541 1.00 92.00 94 LEU A C 1
ATOM 759 O O . LEU A 1 94 ? -6.677 -0.209 16.516 1.00 92.00 94 LEU A O 1
ATOM 763 N N . GLN A 1 95 ? -6.191 -0.501 18.682 1.00 93.25 95 GLN A N 1
ATOM 764 C CA . GLN A 1 95 ? -6.933 -1.742 18.884 1.00 93.25 95 GLN A CA 1
ATOM 765 C C . GLN A 1 95 ? -7.999 -1.550 19.966 1.00 93.25 95 GLN A C 1
ATOM 767 O O . GLN A 1 95 ? -7.717 -1.072 21.066 1.00 93.25 95 GLN A O 1
ATOM 772 N N . LEU A 1 96 ? -9.222 -1.958 19.653 1.00 93.94 96 LEU A N 1
ATOM 773 C CA . LEU A 1 96 ? -10.391 -1.907 20.519 1.00 93.94 96 LEU A CA 1
ATOM 774 C C . LEU A 1 96 ? -10.806 -3.339 20.860 1.00 93.94 96 LEU A C 1
ATOM 776 O O . LEU A 1 96 ? -11.041 -4.141 19.964 1.00 93.94 96 LEU A O 1
ATOM 780 N N . GLU A 1 97 ? -10.896 -3.660 22.143 1.00 95.06 97 GLU A N 1
ATOM 781 C CA . GLU A 1 97 ? -11.448 -4.919 22.646 1.00 95.06 97 GLU A CA 1
ATOM 782 C C . GLU A 1 97 ? -12.914 -4.674 23.003 1.00 95.06 97 GLU A C 1
ATOM 784 O O . GLU A 1 97 ? -13.214 -3.795 23.816 1.00 95.06 97 GLU A O 1
ATOM 789 N N . LEU A 1 98 ? -13.822 -5.397 22.353 1.00 95.88 98 LEU A N 1
ATOM 790 C CA . LEU A 1 98 ? -15.262 -5.254 22.552 1.00 95.88 98 LEU A CA 1
ATOM 791 C C . LEU A 1 98 ? -15.758 -6.141 23.697 1.00 95.88 98 LEU A C 1
ATOM 793 O O . LEU A 1 98 ? -15.074 -7.073 24.112 1.00 95.88 98 LEU A O 1
ATOM 797 N N . SER A 1 99 ? -16.998 -5.926 24.139 1.00 95.81 99 SER A N 1
ATOM 798 C CA . SER A 1 99 ? -17.612 -6.654 25.262 1.00 95.81 99 SER A CA 1
ATOM 799 C C . SER A 1 99 ? -17.777 -8.165 25.089 1.00 95.81 99 SER A C 1
ATOM 801 O O . SER A 1 99 ? -18.096 -8.877 26.035 1.00 95.81 99 SER A O 1
ATOM 803 N N . ASN A 1 100 ? -17.602 -8.680 23.874 1.00 95.00 100 ASN A N 1
ATOM 804 C CA . ASN A 1 100 ? -17.584 -10.115 23.589 1.00 95.00 100 ASN A CA 1
ATOM 805 C C . ASN A 1 100 ? -16.156 -10.676 23.432 1.00 95.00 100 ASN A C 1
ATOM 807 O O . ASN A 1 100 ? -15.996 -11.808 22.982 1.00 95.00 100 ASN A O 1
ATOM 811 N N . GLY A 1 101 ? -15.126 -9.879 23.731 1.00 93.56 101 GLY A N 1
ATOM 812 C CA . GLY A 1 101 ? -13.715 -10.227 23.564 1.00 93.56 101 GLY A CA 1
ATOM 813 C C . GLY A 1 101 ? -13.181 -10.112 22.132 1.00 93.56 101 GLY A C 1
ATOM 814 O O . GLY A 1 101 ? -11.997 -10.363 21.912 1.00 93.56 101 GLY A O 1
ATOM 815 N N . SER A 1 102 ? -14.011 -9.739 21.149 1.00 93.88 102 SER A N 1
ATOM 816 C CA . SER A 1 102 ? -13.543 -9.514 19.775 1.00 93.88 102 SER A CA 1
ATOM 817 C C . SER A 1 102 ? -12.698 -8.244 19.665 1.00 93.88 102 SER A C 1
ATOM 819 O O . SER A 1 102 ? -12.835 -7.314 20.463 1.00 93.88 102 SER A O 1
ATOM 821 N N . LEU A 1 103 ? -11.809 -8.215 18.670 1.00 93.81 103 LEU A N 1
ATOM 822 C CA . LEU A 1 103 ? -10.885 -7.108 18.446 1.00 93.81 103 LEU A CA 1
ATOM 823 C C . LEU A 1 103 ? -11.273 -6.321 17.196 1.00 93.81 103 LEU A C 1
ATOM 825 O O . LEU A 1 103 ? -11.543 -6.899 16.144 1.00 93.81 103 LEU A O 1
ATOM 829 N N . ILE A 1 104 ? -11.236 -4.993 17.295 1.00 95.06 104 ILE A N 1
ATOM 830 C CA . ILE A 1 104 ? -11.284 -4.084 16.153 1.00 95.06 104 ILE A CA 1
ATOM 831 C C . ILE A 1 104 ? -9.980 -3.310 16.070 1.00 95.06 104 ILE A C 1
ATOM 833 O O . ILE A 1 104 ? -9.634 -2.549 16.966 1.00 95.06 104 ILE A O 1
ATOM 837 N N . ASN A 1 105 ? -9.292 -3.474 14.951 1.00 95.44 105 ASN A N 1
ATOM 838 C CA . ASN A 1 105 ? -8.033 -2.819 14.665 1.00 95.44 105 ASN A CA 1
ATOM 839 C C . ASN A 1 105 ? -8.240 -1.673 13.674 1.00 95.44 105 ASN A C 1
ATOM 841 O O . ASN A 1 105 ? -8.969 -1.802 12.687 1.00 95.44 105 ASN A O 1
ATOM 845 N N . ILE A 1 106 ? -7.587 -0.548 13.920 1.00 95.50 106 ILE A N 1
ATOM 846 C CA . ILE A 1 106 ? -7.757 0.689 13.165 1.00 95.50 106 ILE A CA 1
ATOM 847 C C . ILE A 1 106 ? -6.373 1.232 12.812 1.00 95.50 106 ILE A C 1
ATOM 849 O O . ILE A 1 106 ? -5.519 1.380 13.688 1.00 95.50 106 ILE A O 1
ATOM 853 N N . SER A 1 107 ? -6.162 1.559 11.535 1.00 94.69 107 SER A N 1
ATOM 854 C CA . SER A 1 107 ? -5.030 2.383 11.108 1.00 94.69 107 SER A CA 1
ATOM 855 C C . SER A 1 107 ? -5.436 3.853 11.097 1.00 94.69 107 SER A C 1
ATOM 857 O O . SER A 1 107 ? -6.431 4.220 10.475 1.00 94.69 107 SER A O 1
ATOM 859 N N . ILE A 1 108 ? -4.663 4.711 11.751 1.00 93.75 108 ILE A N 1
ATOM 860 C CA . ILE A 1 108 ? -4.901 6.149 11.841 1.00 93.75 108 ILE A CA 1
ATOM 861 C C . ILE A 1 108 ? -4.105 6.856 10.737 1.00 93.75 108 ILE A C 1
ATOM 863 O O . ILE A 1 108 ? -2.931 6.578 10.486 1.00 93.75 108 ILE A O 1
ATOM 867 N N . LYS A 1 109 ? -4.748 7.802 10.051 1.00 92.38 109 LYS A N 1
ATOM 868 C CA . LYS A 1 109 ? -4.131 8.665 9.040 1.00 92.38 109 LYS A CA 1
ATOM 869 C C . LYS A 1 109 ? -4.401 10.121 9.392 1.00 92.38 109 LYS A C 1
ATOM 871 O O . LYS A 1 109 ? -5.526 10.597 9.308 1.00 92.38 109 LYS A O 1
ATOM 876 N N . LYS A 1 110 ? -3.336 10.842 9.749 1.00 90.19 110 LYS A N 1
ATOM 877 C CA . LYS A 1 110 ? -3.399 12.287 10.022 1.00 90.19 110 LYS A CA 1
ATOM 878 C C . LYS A 1 110 ? -3.613 13.119 8.749 1.00 90.19 110 LYS A C 1
ATOM 880 O O . LYS A 1 110 ? -4.247 14.168 8.789 1.00 90.19 110 LYS A O 1
ATOM 885 N N . GLY A 1 111 ? -3.020 12.685 7.635 1.00 88.19 111 GLY A N 1
ATOM 886 C CA . GLY A 1 111 ? -3.047 13.399 6.358 1.00 88.19 111 GLY A CA 1
ATOM 887 C C . GLY A 1 111 ? -4.020 12.787 5.352 1.00 88.19 111 GLY A C 1
ATOM 888 O O . GLY A 1 111 ? -4.254 11.579 5.350 1.00 88.19 111 GLY A O 1
ATOM 889 N N . LEU A 1 112 ? -4.514 13.624 4.438 1.00 93.06 112 LEU A N 1
ATOM 890 C CA . LEU A 1 112 ? -5.419 13.231 3.349 1.00 93.06 112 LEU A CA 1
ATOM 891 C C . LEU A 1 112 ? -4.717 12.476 2.206 1.00 93.06 112 LEU A C 1
ATOM 893 O O . LEU A 1 112 ? -5.350 12.077 1.233 1.00 93.06 112 LEU A O 1
ATOM 897 N N . GLY A 1 113 ? -3.409 12.259 2.298 1.00 94.12 113 GLY A N 1
ATOM 898 C CA . GLY A 1 113 ? -2.661 11.452 1.347 1.00 94.12 113 GLY A CA 1
ATOM 899 C C . GLY A 1 113 ? -1.238 11.202 1.819 1.00 94.12 113 GLY A C 1
ATOM 900 O O . GLY A 1 113 ? -0.697 11.944 2.644 1.00 94.12 113 GLY A O 1
ATOM 901 N N . GLY A 1 114 ? -0.627 10.150 1.288 1.00 93.69 114 GLY A N 1
ATOM 902 C CA . GLY A 1 114 ? 0.738 9.780 1.634 1.00 93.69 114 GLY A CA 1
ATOM 903 C C . GLY A 1 114 ? 1.024 8.302 1.435 1.00 93.69 114 GLY A C 1
ATOM 904 O O . GLY A 1 114 ? 0.233 7.561 0.854 1.00 93.69 114 GLY A O 1
ATOM 905 N N . GLN A 1 115 ? 2.180 7.869 1.930 1.00 94.88 115 GLN A N 1
ATOM 906 C CA . GLN A 1 115 ? 2.599 6.476 1.852 1.00 94.88 115 GLN A CA 1
ATOM 907 C C . GLN A 1 115 ? 1.697 5.595 2.727 1.00 94.88 115 GLN A C 1
ATOM 909 O O . GLN A 1 115 ? 1.641 5.778 3.940 1.00 94.88 115 GLN A O 1
ATOM 914 N N . VAL A 1 116 ? 1.071 4.583 2.123 1.00 95.38 116 VAL A N 1
ATOM 915 C CA . VAL A 1 116 ? 0.355 3.519 2.847 1.00 95.38 116 VAL A CA 1
ATOM 916 C C . VAL A 1 116 ? 1.225 2.274 3.014 1.00 95.38 116 VAL A C 1
ATOM 918 O O . VAL A 1 116 ? 1.137 1.579 4.029 1.00 95.38 116 VAL A O 1
ATOM 921 N N . TYR A 1 117 ? 2.120 1.999 2.060 1.00 97.50 117 TYR A N 1
ATOM 922 C CA . TYR A 1 117 ? 3.026 0.861 2.158 1.00 97.50 117 TYR A CA 1
ATOM 923 C C . TYR A 1 117 ? 4.321 1.076 1.372 1.00 97.50 117 TYR A C 1
ATOM 925 O O . TYR A 1 117 ? 4.300 1.627 0.276 1.00 97.50 117 TYR A O 1
ATOM 933 N N . LEU A 1 118 ? 5.445 0.641 1.941 1.00 97.44 118 LEU A N 1
ATOM 934 C CA . LEU A 1 118 ? 6.763 0.629 1.315 1.00 97.44 118 LEU A CA 1
ATOM 935 C C . LEU A 1 118 ? 7.375 -0.754 1.527 1.00 97.44 118 LEU A C 1
ATOM 937 O O . LEU A 1 118 ? 7.479 -1.213 2.666 1.00 97.44 118 LEU A O 1
ATOM 941 N N . ILE A 1 119 ? 7.735 -1.429 0.440 1.00 98.00 119 ILE A N 1
ATOM 942 C CA . ILE A 1 119 ? 8.176 -2.824 0.479 1.00 98.00 119 ILE A CA 1
ATOM 943 C C . ILE A 1 119 ? 9.113 -3.133 -0.695 1.00 98.00 119 ILE A C 1
ATOM 945 O O . ILE A 1 119 ? 8.912 -2.653 -1.807 1.00 98.00 119 ILE A O 1
ATOM 949 N N . GLY A 1 120 ? 10.168 -3.917 -0.452 1.00 98.12 120 GLY A N 1
ATOM 950 C CA . GLY A 1 120 ? 11.055 -4.398 -1.522 1.00 98.12 120 GLY A CA 1
ATOM 951 C C . GLY A 1 120 ? 10.329 -5.350 -2.477 1.00 98.12 120 GLY A C 1
ATOM 952 O O . GLY A 1 120 ? 9.403 -6.037 -2.052 1.00 98.12 120 GLY A O 1
ATOM 953 N N . VAL A 1 121 ? 10.756 -5.406 -3.741 1.00 98.19 121 VAL A N 1
ATOM 954 C CA . VAL A 1 121 ? 10.061 -6.153 -4.809 1.00 98.19 121 VAL A CA 1
ATOM 955 C C . VAL A 1 121 ? 9.889 -7.637 -4.452 1.00 98.19 121 VAL A C 1
ATOM 957 O O . VAL A 1 121 ? 8.759 -8.117 -4.397 1.00 98.19 121 VAL A O 1
ATOM 960 N N . ASP A 1 122 ? 10.963 -8.327 -4.058 1.00 98.19 122 ASP A N 1
ATOM 961 C CA . ASP A 1 122 ? 10.905 -9.745 -3.661 1.00 98.19 122 ASP A CA 1
ATOM 962 C C . ASP A 1 122 ? 10.002 -10.004 -2.452 1.00 98.19 122 ASP A C 1
ATOM 964 O O . ASP A 1 122 ? 9.278 -11.001 -2.386 1.00 98.19 122 ASP A O 1
ATOM 968 N N . ARG A 1 123 ? 10.030 -9.088 -1.473 1.00 98.12 123 ARG A N 1
ATOM 969 C CA . ARG A 1 123 ? 9.190 -9.182 -0.272 1.00 98.12 123 ARG A CA 1
ATOM 970 C C . ARG A 1 123 ? 7.725 -8.940 -0.603 1.00 98.12 123 ARG A C 1
ATOM 972 O O . ARG A 1 123 ? 6.874 -9.557 0.028 1.00 98.12 123 ARG A O 1
ATOM 979 N N . PHE A 1 124 ? 7.434 -8.048 -1.550 1.00 98.62 124 PHE A N 1
ATOM 980 C CA . PHE A 1 124 ? 6.079 -7.814 -2.032 1.00 98.62 124 PHE A CA 1
ATOM 981 C C . PHE A 1 124 ? 5.542 -9.069 -2.707 1.00 98.62 124 PHE A C 1
ATOM 983 O O . PHE A 1 124 ? 4.481 -9.529 -2.310 1.00 98.62 124 PHE A O 1
ATOM 990 N N . ILE A 1 125 ? 6.300 -9.652 -3.640 1.00 98.75 125 ILE A N 1
ATOM 991 C CA . ILE A 1 125 ? 5.905 -10.868 -4.359 1.00 98.75 125 ILE A CA 1
ATOM 992 C C . ILE A 1 125 ? 5.695 -12.011 -3.367 1.00 98.75 125 ILE A C 1
ATOM 994 O O . ILE A 1 125 ? 4.573 -12.468 -3.190 1.00 98.75 125 ILE A O 1
ATOM 998 N N . SER A 1 126 ? 6.735 -12.388 -2.619 1.00 98.62 126 SER A N 1
ATOM 999 C CA . SER A 1 126 ? 6.663 -13.514 -1.677 1.00 98.62 126 SER A CA 1
ATOM 1000 C C . SER A 1 126 ? 5.595 -13.301 -0.599 1.00 98.62 126 SER A C 1
ATOM 1002 O O . SER A 1 126 ? 4.925 -14.236 -0.165 1.00 98.62 126 SER A O 1
ATOM 1004 N N . GLY A 1 127 ? 5.455 -12.061 -0.121 1.00 98.50 127 GLY A N 1
ATOM 1005 C CA . GLY A 1 127 ? 4.466 -11.689 0.883 1.00 98.50 127 GLY A CA 1
ATOM 1006 C C . GLY A 1 127 ? 3.045 -11.790 0.350 1.00 98.50 127 GLY A C 1
ATOM 1007 O O . GLY A 1 127 ? 2.204 -12.396 1.005 1.00 98.50 127 GLY A O 1
ATOM 1008 N N . PHE A 1 128 ? 2.796 -11.252 -0.844 1.00 98.69 128 PHE A N 1
ATOM 1009 C CA . PHE A 1 128 ? 1.513 -11.350 -1.531 1.00 98.69 128 PHE A CA 1
ATOM 1010 C C . PHE A 1 128 ? 1.139 -12.816 -1.768 1.00 98.69 128 PHE A C 1
ATOM 1012 O O . PHE A 1 128 ? 0.048 -13.242 -1.391 1.00 98.69 128 PHE A O 1
ATOM 1019 N N . GLU A 1 129 ? 2.068 -13.612 -2.305 1.00 98.69 129 GLU A N 1
ATOM 1020 C CA . GLU A 1 129 ? 1.821 -15.025 -2.594 1.00 98.69 129 GLU A CA 1
ATOM 1021 C C . GLU A 1 129 ? 1.417 -15.809 -1.350 1.00 98.69 129 GLU A C 1
ATOM 1023 O O . GLU A 1 129 ? 0.444 -16.562 -1.392 1.00 98.69 129 GLU A O 1
ATOM 1028 N N . LYS A 1 130 ? 2.118 -15.603 -0.229 1.00 98.50 130 LYS A N 1
ATOM 1029 C CA . LYS A 1 130 ? 1.794 -16.286 1.026 1.00 98.50 130 LYS A CA 1
ATOM 1030 C C . LYS A 1 130 ? 0.526 -15.761 1.690 1.00 98.50 130 LYS A C 1
ATOM 1032 O O . LYS A 1 130 ? -0.233 -16.567 2.215 1.00 98.50 130 LYS A O 1
ATOM 1037 N N . GLN A 1 131 ? 0.291 -14.447 1.681 1.00 98.00 131 GLN A N 1
ATOM 1038 C CA . GLN A 1 131 ? -0.889 -13.859 2.327 1.00 98.00 131 GLN A CA 1
ATOM 1039 C C . GLN A 1 131 ? -2.188 -14.291 1.649 1.00 98.00 131 GLN A C 1
ATOM 1041 O O . GLN A 1 131 ? -3.188 -14.528 2.324 1.00 98.00 131 GLN A O 1
ATOM 1046 N N . PHE A 1 132 ? -2.177 -14.389 0.319 1.00 98.06 132 PHE A N 1
ATOM 1047 C CA . PHE A 1 132 ? -3.379 -14.670 -0.466 1.00 98.06 1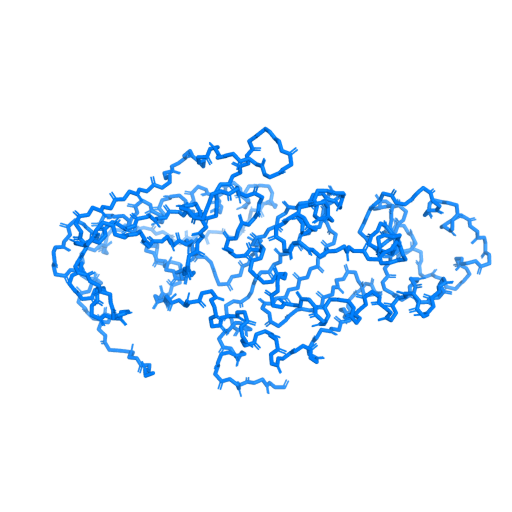32 PHE A CA 1
ATOM 1048 C C . PHE A 1 132 ? -3.406 -16.076 -1.058 1.00 98.06 132 PHE A C 1
ATOM 1050 O O . PHE A 1 132 ? -4.366 -16.414 -1.745 1.00 98.06 132 PHE A O 1
ATOM 1057 N N . ASN A 1 133 ? -2.379 -16.892 -0.799 1.00 97.69 133 ASN A N 1
ATOM 1058 C CA . ASN A 1 133 ? -2.208 -18.220 -1.388 1.00 97.69 133 ASN A CA 1
ATOM 1059 C C . ASN A 1 133 ? -2.364 -18.195 -2.925 1.00 97.69 133 ASN A C 1
ATOM 1061 O O . ASN A 1 133 ? -3.081 -19.003 -3.517 1.00 97.69 133 ASN A O 1
ATOM 1065 N N . LYS A 1 134 ? -1.729 -17.208 -3.570 1.00 97.19 134 LYS A N 1
ATOM 1066 C CA . LYS A 1 134 ? -1.838 -16.926 -5.011 1.00 97.19 134 LYS A CA 1
ATOM 1067 C C . LYS A 1 134 ? -0.462 -16.690 -5.609 1.00 97.19 134 LYS A C 1
ATOM 1069 O O . LYS A 1 134 ? 0.148 -15.676 -5.301 1.00 97.19 134 LYS A O 1
ATOM 1074 N N . LYS A 1 135 ? 0.002 -17.576 -6.494 1.00 97.88 135 LYS A N 1
ATOM 1075 C CA . LYS A 1 135 ? 1.296 -17.406 -7.170 1.00 97.88 135 LYS A CA 1
ATOM 1076 C C . LYS A 1 135 ? 1.274 -16.177 -8.093 1.00 97.88 135 LYS A C 1
ATOM 1078 O O . LYS A 1 135 ? 0.336 -16.009 -8.873 1.00 97.88 135 LYS A O 1
ATOM 1083 N N . VAL A 1 136 ? 2.316 -15.350 -8.036 1.00 98.38 136 VAL A N 1
ATOM 1084 C CA . VAL A 1 136 ? 2.592 -14.318 -9.037 1.00 98.38 136 VAL A CA 1
ATOM 1085 C C . VAL A 1 136 ? 3.233 -15.013 -10.242 1.00 98.38 136 VAL A C 1
ATOM 1087 O O . VAL A 1 136 ? 4.256 -15.679 -10.076 1.00 98.38 136 VAL A O 1
ATOM 1090 N N . PRO A 1 137 ? 2.649 -14.910 -11.449 1.00 98.38 137 PRO A N 1
ATOM 1091 C CA . PRO A 1 137 ? 3.231 -15.531 -12.634 1.00 98.38 137 PRO A CA 1
ATOM 1092 C C . PRO A 1 137 ? 4.661 -15.039 -12.901 1.00 98.38 137 PRO A C 1
ATOM 1094 O O . PRO A 1 137 ? 5.000 -13.893 -12.599 1.00 98.38 137 PRO A O 1
ATOM 1097 N N . ASP A 1 138 ? 5.507 -15.910 -13.451 1.00 97.94 138 ASP A N 1
ATOM 1098 C CA . ASP A 1 138 ? 6.946 -15.643 -13.569 1.00 97.94 138 ASP A CA 1
ATOM 1099 C C . ASP A 1 138 ? 7.241 -14.457 -14.516 1.00 97.94 138 ASP A C 1
ATOM 1101 O O . ASP A 1 138 ? 8.164 -13.681 -14.271 1.00 97.94 138 ASP A O 1
ATOM 1105 N N . ASP A 1 139 ? 6.416 -14.258 -15.550 1.00 96.88 139 ASP A N 1
ATOM 1106 C CA . ASP A 1 139 ? 6.471 -13.093 -16.440 1.00 96.88 139 ASP A CA 1
ATOM 1107 C C . ASP A 1 139 ? 6.112 -11.796 -15.696 1.00 96.88 139 ASP A C 1
ATOM 1109 O O . ASP A 1 139 ? 6.826 -10.798 -15.795 1.00 96.88 139 ASP A O 1
ATOM 1113 N N . ILE A 1 140 ? 5.065 -11.814 -14.868 1.00 98.56 140 ILE A N 1
ATOM 1114 C CA . ILE A 1 140 ? 4.699 -10.675 -14.016 1.00 98.56 140 ILE A CA 1
ATOM 1115 C C . ILE A 1 140 ? 5.817 -10.361 -13.019 1.00 98.56 140 ILE A C 1
ATOM 1117 O O . ILE A 1 140 ? 6.143 -9.192 -12.811 1.00 98.56 140 ILE A O 1
ATOM 1121 N N . ASN A 1 141 ? 6.432 -11.384 -12.425 1.00 98.25 141 ASN A N 1
ATOM 1122 C CA . ASN A 1 141 ? 7.572 -11.230 -11.526 1.00 98.25 141 ASN A CA 1
ATOM 1123 C C . ASN A 1 141 ? 8.750 -10.532 -12.238 1.00 98.25 141 ASN A C 1
ATOM 1125 O O . ASN A 1 141 ? 9.273 -9.533 -11.732 1.00 98.25 141 ASN A O 1
ATOM 1129 N N . GLU A 1 142 ? 9.115 -10.974 -13.447 1.00 98.31 142 GLU A N 1
ATOM 1130 C CA . GLU A 1 142 ? 10.170 -10.331 -14.244 1.00 98.31 142 GLU A CA 1
ATOM 1131 C C . GLU A 1 142 ? 9.847 -8.850 -14.525 1.00 98.31 142 GLU A C 1
ATOM 1133 O O . GLU A 1 142 ? 10.712 -7.977 -14.382 1.00 98.31 142 GLU A O 1
ATOM 1138 N N . PHE A 1 143 ? 8.593 -8.544 -14.867 1.00 98.56 143 PHE A N 1
ATOM 1139 C CA . PHE A 1 143 ? 8.153 -7.186 -15.192 1.00 98.56 143 PHE A CA 1
ATOM 1140 C C . PHE A 1 143 ? 8.018 -6.276 -13.969 1.00 98.56 143 PHE A C 1
ATOM 1142 O O . PHE A 1 143 ? 8.317 -5.084 -14.070 1.00 98.56 143 PHE A O 1
ATOM 1149 N N . LEU A 1 144 ? 7.661 -6.809 -12.798 1.00 98.62 144 LEU A N 1
ATOM 1150 C CA . LEU A 1 144 ? 7.751 -6.080 -11.530 1.00 98.62 144 LEU A CA 1
ATOM 1151 C C . LEU A 1 144 ? 9.198 -5.651 -11.254 1.00 98.62 144 LEU A C 1
ATOM 1153 O O . LEU A 1 144 ? 9.431 -4.508 -10.855 1.00 98.62 144 LEU A O 1
ATOM 1157 N N . HIS A 1 145 ? 10.169 -6.521 -11.533 1.00 98.62 145 HIS A N 1
ATOM 1158 C CA . HIS A 1 145 ? 11.589 -6.215 -11.372 1.00 98.62 145 HIS A CA 1
ATOM 1159 C C . HIS A 1 145 ? 12.118 -5.212 -12.405 1.00 98.62 145 HIS A C 1
ATOM 1161 O O . HIS A 1 145 ? 12.956 -4.374 -12.066 1.00 98.62 145 HIS A O 1
ATOM 1167 N N . PHE A 1 146 ? 11.628 -5.247 -13.649 1.00 98.50 146 PHE A N 1
ATOM 1168 C CA . PHE A 1 146 ? 11.943 -4.205 -14.632 1.00 98.50 146 PHE A CA 1
ATOM 1169 C C . PHE A 1 146 ? 11.330 -2.856 -14.255 1.00 98.50 146 PHE A C 1
ATOM 1171 O O . PHE A 1 146 ? 11.985 -1.821 -14.379 1.00 98.50 146 PHE A O 1
ATOM 1178 N N . TYR A 1 147 ? 10.066 -2.848 -13.829 1.00 98.25 147 TYR A N 1
ATOM 1179 C CA . TYR A 1 147 ? 9.324 -1.615 -13.594 1.00 98.25 147 TYR A CA 1
ATOM 1180 C C . TYR A 1 147 ? 9.705 -0.940 -12.279 1.00 98.25 147 TYR A C 1
ATOM 1182 O O . TYR A 1 147 ? 9.819 0.283 -12.231 1.00 98.25 147 TYR A O 1
ATOM 1190 N N . PHE A 1 148 ? 9.906 -1.712 -11.213 1.00 98.12 148 PHE A N 1
ATOM 1191 C CA . PHE A 1 148 ? 10.325 -1.182 -9.925 1.00 98.12 148 PHE A CA 1
ATOM 1192 C C . PHE A 1 148 ? 11.837 -1.285 -9.779 1.00 98.12 148 PHE A C 1
ATOM 1194 O O . PHE A 1 148 ? 12.508 -0.269 -9.899 1.00 98.12 148 PHE A O 1
ATOM 1201 N N . TYR A 1 149 ? 12.394 -2.457 -9.503 1.00 95.69 149 TYR A N 1
ATOM 1202 C CA . TYR A 1 149 ? 13.833 -2.603 -9.297 1.00 95.69 149 TYR A CA 1
ATOM 1203 C C . TYR A 1 149 ? 14.235 -4.077 -9.267 1.00 95.69 149 TYR A C 1
ATOM 1205 O O . TYR A 1 149 ? 13.451 -4.912 -8.826 1.00 95.69 149 TYR A O 1
ATOM 1213 N N . GLY A 1 150 ? 15.484 -4.371 -9.633 1.00 91.06 150 GLY A N 1
ATOM 1214 C CA . GLY A 1 150 ? 16.129 -5.658 -9.353 1.00 91.06 150 GLY A CA 1
ATOM 1215 C C . GLY A 1 150 ? 16.268 -6.596 -10.551 1.00 91.06 150 GLY A C 1
ATOM 1216 O O . GLY A 1 150 ? 16.849 -7.662 -10.398 1.00 91.06 150 GLY A O 1
ATOM 1217 N N . ASN A 1 151 ? 15.823 -6.209 -11.752 1.00 95.88 151 ASN A N 1
ATOM 1218 C CA . ASN A 1 151 ? 16.102 -7.011 -12.945 1.00 95.88 151 ASN A CA 1
ATOM 1219 C C . ASN A 1 151 ? 17.531 -6.753 -13.457 1.00 95.88 151 ASN A C 1
ATOM 1221 O O . ASN A 1 151 ? 17.868 -5.626 -13.840 1.00 95.88 151 ASN A O 1
ATOM 1225 N N . GLU A 1 152 ? 18.354 -7.801 -13.511 1.00 93.31 152 GLU A N 1
ATOM 1226 C CA . GLU A 1 152 ? 19.765 -7.746 -13.923 1.00 93.31 152 GLU A CA 1
ATOM 1227 C C . GLU A 1 152 ? 19.960 -7.255 -15.367 1.00 93.31 152 GLU A C 1
ATOM 1229 O O . GLU A 1 152 ? 20.952 -6.592 -15.683 1.00 93.31 152 GLU A O 1
ATOM 1234 N N . LYS A 1 153 ? 18.984 -7.506 -16.249 1.00 96.25 153 LYS A N 1
ATOM 1235 C CA . LYS A 1 153 ? 19.043 -7.102 -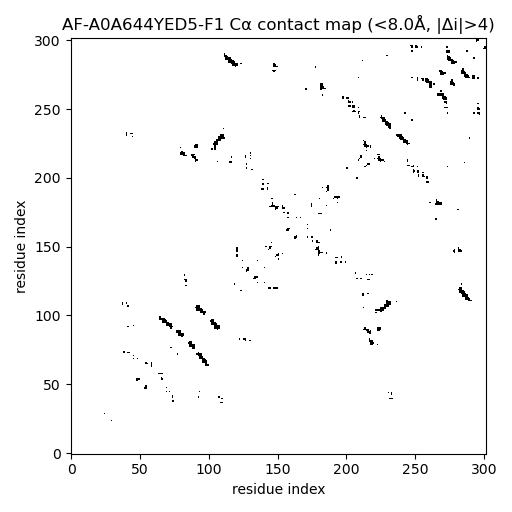17.662 1.00 96.25 153 LYS A CA 1
ATOM 1236 C C . LYS A 1 153 ? 18.812 -5.602 -17.852 1.00 96.25 153 LYS A C 1
ATOM 1238 O O . LYS A 1 153 ? 19.147 -5.067 -18.907 1.00 96.25 153 LYS A O 1
ATOM 1243 N N . THR A 1 154 ? 18.281 -4.891 -16.853 1.00 96.81 154 THR A N 1
ATOM 1244 C CA . THR A 1 154 ? 17.901 -3.470 -16.988 1.00 96.81 154 THR A CA 1
ATOM 1245 C C . THR A 1 154 ?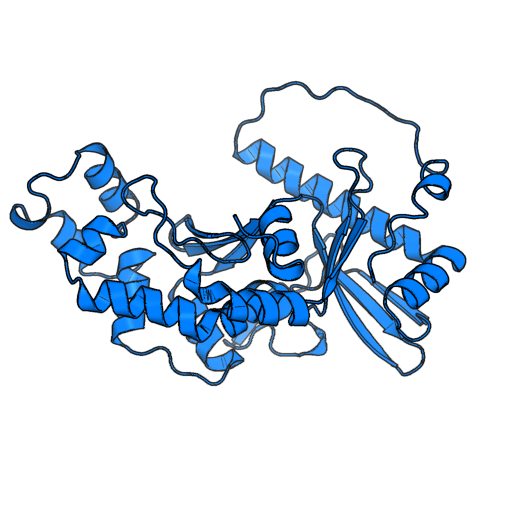 19.075 -2.596 -17.423 1.00 96.81 154 THR A C 1
ATOM 1247 O O . THR A 1 154 ? 18.950 -1.787 -18.3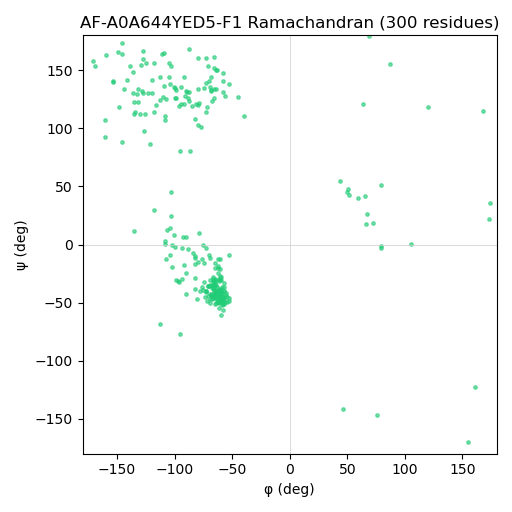42 1.00 96.81 154 THR A O 1
ATOM 1250 N N . SER A 1 155 ? 20.248 -2.783 -16.814 1.00 94.88 155 SER A N 1
ATOM 1251 C CA . SER A 1 155 ? 21.441 -2.000 -17.159 1.00 94.88 155 SER A CA 1
ATOM 1252 C C . SER A 1 155 ? 21.931 -2.273 -18.586 1.00 94.88 155 SER A C 1
ATOM 1254 O O . SER A 1 155 ? 22.403 -1.354 -19.260 1.00 94.88 155 SER A O 1
ATOM 1256 N N . GLN A 1 156 ? 21.783 -3.512 -19.064 1.00 96.38 156 GLN A N 1
ATOM 1257 C CA . GLN A 1 156 ? 22.136 -3.903 -20.430 1.00 96.38 156 GLN A CA 1
ATOM 1258 C C . GLN A 1 156 ? 21.172 -3.273 -21.441 1.00 96.38 156 GLN A C 1
ATOM 1260 O O . GLN A 1 156 ? 21.621 -2.626 -22.385 1.00 96.38 156 GLN A O 1
ATOM 1265 N N . ILE A 1 157 ? 19.862 -3.352 -21.185 1.00 97.06 157 ILE A N 1
ATOM 1266 C CA . ILE A 1 157 ? 18.814 -2.724 -22.006 1.00 97.06 157 ILE A CA 1
ATOM 1267 C C . ILE A 1 157 ? 19.044 -1.210 -22.122 1.00 97.06 157 ILE A C 1
ATOM 1269 O O . ILE A 1 157 ? 19.050 -0.655 -23.217 1.00 97.06 157 ILE A O 1
ATOM 1273 N N . LEU A 1 158 ? 19.319 -0.531 -21.003 1.00 96.69 158 LEU A N 1
ATOM 1274 C CA . LEU A 1 158 ? 19.571 0.918 -20.975 1.00 96.69 158 LEU A CA 1
ATOM 1275 C C . LEU A 1 158 ? 20.936 1.327 -21.563 1.00 96.69 158 LEU A C 1
ATOM 1277 O O . LEU A 1 158 ? 21.253 2.521 -21.630 1.00 96.69 158 LEU A O 1
ATOM 1281 N N . SER A 1 159 ? 21.754 0.358 -21.972 1.00 95.25 159 SER A N 1
ATOM 1282 C CA . SER A 1 159 ? 23.032 0.571 -22.659 1.00 95.25 159 SER A CA 1
ATOM 1283 C C . SER A 1 159 ? 22.975 0.209 -24.147 1.00 95.25 159 SER A C 1
ATOM 1285 O O . SER A 1 159 ? 23.880 0.591 -24.891 1.00 95.25 159 SER A O 1
ATOM 1287 N N . ASP A 1 160 ? 21.916 -0.466 -24.602 1.00 96.69 160 ASP A N 1
ATOM 1288 C CA . ASP A 1 160 ? 21.702 -0.787 -26.012 1.00 96.69 160 ASP A CA 1
ATOM 1289 C C . ASP A 1 160 ? 21.332 0.477 -26.804 1.00 96.69 160 ASP A C 1
ATOM 1291 O O . ASP A 1 160 ? 20.297 1.106 -26.572 1.00 96.69 160 ASP A O 1
ATOM 1295 N N . ARG A 1 161 ? 22.174 0.832 -27.785 1.00 94.31 161 ARG A N 1
ATOM 1296 C CA . ARG A 1 161 ? 21.985 2.005 -28.651 1.00 94.31 161 ARG A CA 1
ATOM 1297 C C . ARG A 1 161 ? 20.649 1.992 -29.392 1.00 94.31 161 ARG A C 1
ATOM 1299 O O . ARG A 1 161 ? 20.035 3.047 -29.497 1.00 94.31 161 ARG A O 1
ATOM 1306 N N . LYS A 1 162 ? 20.199 0.832 -29.881 1.00 94.31 162 LYS A N 1
ATOM 1307 C CA . LYS A 1 162 ? 18.930 0.702 -30.614 1.00 94.31 162 LYS A CA 1
ATOM 1308 C C . LYS A 1 162 ? 17.733 0.902 -29.691 1.00 94.31 162 LYS A C 1
ATOM 1310 O O . LYS A 1 162 ? 16.717 1.463 -30.096 1.00 94.31 162 LYS A O 1
ATOM 1315 N N . PHE A 1 163 ? 17.846 0.460 -28.440 1.00 95.69 163 PHE A N 1
ATOM 1316 C CA . PHE A 1 163 ? 16.777 0.629 -27.463 1.00 95.69 163 PHE A CA 1
ATOM 1317 C C . PHE A 1 163 ? 16.648 2.082 -26.996 1.00 95.69 163 PHE A C 1
ATOM 1319 O O . PHE A 1 163 ? 15.538 2.592 -26.865 1.00 95.69 163 PHE A O 1
ATOM 1326 N N . ILE A 1 164 ? 17.771 2.765 -26.763 1.00 95.06 164 ILE A N 1
ATOM 1327 C CA . ILE A 1 164 ? 17.761 4.145 -26.252 1.00 95.06 164 ILE A CA 1
ATOM 1328 C C . ILE A 1 164 ? 17.595 5.207 -27.346 1.00 95.06 164 ILE A C 1
ATOM 1330 O O . ILE A 1 164 ? 17.457 6.389 -27.032 1.00 95.06 164 ILE A O 1
ATOM 1334 N N . GLU A 1 165 ? 17.622 4.816 -28.620 1.00 94.12 165 GLU A N 1
ATOM 1335 C CA . GLU A 1 165 ? 17.443 5.729 -29.746 1.00 94.12 165 GLU A CA 1
ATOM 1336 C C . GLU A 1 165 ? 16.113 6.491 -29.630 1.00 94.12 165 GLU A C 1
ATOM 1338 O O . GLU A 1 165 ? 15.058 5.888 -29.419 1.00 94.12 165 GLU A O 1
ATOM 1343 N N . GLY A 1 166 ? 16.170 7.823 -29.730 1.00 89.56 166 GLY A N 1
ATOM 1344 C CA . GLY A 1 166 ? 15.009 8.712 -29.592 1.00 89.56 166 GLY A CA 1
ATOM 1345 C C . GLY A 1 166 ? 14.561 8.996 -28.150 1.00 89.56 166 GLY A C 1
ATOM 1346 O O . GLY A 1 166 ? 13.655 9.800 -27.951 1.00 89.56 166 GLY A O 1
ATOM 1347 N N . MET A 1 167 ? 15.189 8.390 -27.135 1.00 93.56 167 MET A N 1
ATOM 1348 C CA . MET A 1 167 ? 14.829 8.619 -25.733 1.00 93.56 167 MET A CA 1
ATOM 1349 C C . MET A 1 167 ? 15.317 9.993 -25.234 1.00 93.56 167 MET A C 1
ATOM 1351 O O . MET A 1 167 ? 16.495 10.321 -25.413 1.00 93.56 167 MET A O 1
ATOM 1355 N N . PRO A 1 168 ? 14.486 10.777 -24.516 1.00 93.06 168 PRO A N 1
ATOM 1356 C CA . PRO A 1 168 ? 14.939 12.014 -23.887 1.00 93.06 168 PRO A CA 1
ATOM 1357 C C . PRO A 1 168 ? 16.109 11.766 -22.912 1.00 93.06 168 PRO A C 1
ATOM 1359 O O . PRO A 1 168 ? 15.989 10.904 -22.032 1.00 93.06 168 PRO A O 1
ATOM 1362 N N . PRO A 1 169 ? 17.216 12.538 -22.973 1.00 93.75 169 PRO A N 1
ATOM 1363 C CA . PRO A 1 169 ? 18.386 12.318 -22.114 1.00 93.75 169 PRO A CA 1
ATOM 1364 C C . PRO A 1 169 ? 18.076 12.346 -20.611 1.00 93.75 169 PRO A C 1
ATOM 1366 O O . PRO A 1 169 ? 18.689 11.623 -19.826 1.00 93.75 169 PRO A O 1
ATOM 1369 N N . THR A 1 170 ? 17.101 13.160 -20.201 1.00 94.19 170 THR A N 1
ATOM 1370 C CA . THR A 1 170 ? 16.627 13.250 -18.813 1.00 94.19 170 THR A CA 1
ATOM 1371 C C . THR A 1 170 ? 15.948 11.962 -18.349 1.00 94.19 170 THR A C 1
ATOM 1373 O O . THR A 1 170 ? 16.210 11.509 -17.235 1.00 94.19 170 THR A O 1
ATOM 1376 N N . ILE A 1 171 ? 15.135 11.339 -19.207 1.00 93.88 171 ILE A N 1
ATOM 1377 C CA . ILE A 1 171 ? 14.442 10.074 -18.932 1.00 93.88 171 ILE A CA 1
ATOM 1378 C C . ILE A 1 171 ? 15.430 8.906 -18.950 1.00 93.88 171 ILE A C 1
ATOM 1380 O O . ILE A 1 171 ? 15.383 8.056 -18.062 1.00 93.88 171 ILE A O 1
ATOM 1384 N N . LEU A 1 172 ? 16.388 8.898 -19.882 1.00 95.94 172 LEU A N 1
ATOM 1385 C CA . LEU A 1 172 ? 17.465 7.905 -19.894 1.00 95.94 172 LEU A CA 1
ATOM 1386 C C . LEU A 1 172 ? 18.298 7.968 -18.609 1.00 95.94 172 LEU A C 1
ATOM 1388 O O . LEU A 1 172 ? 18.527 6.946 -17.963 1.00 95.94 172 LEU A O 1
ATOM 1392 N N . LYS A 1 173 ? 18.721 9.173 -18.205 1.00 95.62 173 LYS A N 1
ATOM 1393 C CA . LYS A 1 173 ? 19.461 9.384 -16.953 1.00 95.62 173 LYS A CA 1
ATOM 1394 C C . LYS A 1 173 ? 18.637 8.954 -15.740 1.00 95.62 173 LYS A C 1
ATOM 1396 O O . LYS A 1 173 ? 19.170 8.294 -14.854 1.00 95.62 173 LYS A O 1
ATOM 1401 N N . TYR A 1 174 ? 17.348 9.294 -15.707 1.00 95.00 174 TYR A N 1
ATOM 1402 C CA . TYR A 1 174 ? 16.433 8.861 -14.653 1.00 95.00 174 TYR A CA 1
ATOM 1403 C C . TYR A 1 174 ? 16.373 7.330 -14.557 1.00 95.00 174 TYR A C 1
ATOM 1405 O O . TYR A 1 174 ? 16.580 6.788 -13.477 1.00 95.00 174 TYR A O 1
ATOM 1413 N N . GLN A 1 175 ? 16.140 6.625 -15.663 1.00 96.44 175 GLN A N 1
ATOM 1414 C CA . GLN A 1 175 ? 16.032 5.162 -15.680 1.00 96.44 175 GLN A CA 1
ATOM 1415 C C . GLN A 1 175 ? 17.338 4.473 -15.269 1.00 96.44 175 GLN A C 1
ATOM 1417 O O . GLN A 1 175 ? 17.307 3.534 -14.477 1.00 96.44 175 GLN A O 1
ATOM 1422 N N . LYS A 1 176 ? 18.491 4.992 -15.720 1.00 95.75 176 LYS A N 1
ATOM 1423 C CA . LYS A 1 176 ? 19.816 4.496 -15.310 1.00 95.75 176 LYS A CA 1
ATOM 1424 C C . LYS A 1 176 ? 20.063 4.671 -13.815 1.00 95.75 176 LYS A C 1
ATOM 1426 O O . LYS A 1 176 ? 20.469 3.725 -13.153 1.00 95.75 176 LYS A O 1
ATOM 1431 N N . ASN A 1 177 ? 19.769 5.853 -13.273 1.00 94.19 177 ASN A N 1
ATOM 1432 C CA . ASN A 1 177 ? 19.975 6.142 -11.852 1.00 94.19 177 ASN A CA 1
ATOM 1433 C C . ASN A 1 177 ? 19.089 5.294 -10.932 1.00 94.19 177 ASN A C 1
ATOM 1435 O O . ASN A 1 177 ? 19.466 5.027 -9.796 1.00 94.19 177 ASN A O 1
ATOM 1439 N N . HIS A 1 178 ? 17.908 4.902 -11.407 1.00 94.06 178 HIS A N 1
ATOM 1440 C CA . HIS A 1 178 ? 16.948 4.118 -10.633 1.00 94.06 178 HIS A CA 1
ATOM 1441 C C . HIS A 1 178 ? 16.973 2.618 -10.973 1.00 94.06 178 HIS A C 1
ATOM 1443 O O . HIS A 1 178 ? 16.235 1.859 -10.352 1.00 94.06 178 HIS A O 1
ATOM 1449 N N . ASN A 1 179 ? 17.808 2.206 -11.938 1.00 95.38 179 ASN A N 1
ATOM 1450 C CA . ASN A 1 179 ? 17.909 0.851 -12.486 1.00 95.38 179 ASN A CA 1
ATOM 1451 C C . ASN A 1 179 ? 16.535 0.208 -12.754 1.00 95.38 179 ASN A C 1
ATOM 1453 O O . ASN A 1 179 ? 16.224 -0.869 -12.247 1.00 95.38 179 ASN A O 1
ATOM 1457 N N . ARG A 1 180 ? 15.707 0.914 -13.532 1.00 96.75 180 ARG A N 1
ATOM 1458 C CA . ARG A 1 180 ? 14.347 0.496 -13.898 1.00 96.75 180 ARG A CA 1
ATOM 1459 C C . ARG A 1 180 ? 13.932 1.012 -15.267 1.00 96.75 180 ARG A C 1
ATOM 1461 O O . ARG A 1 180 ? 14.514 1.974 -15.769 1.00 96.75 180 ARG A O 1
ATOM 1468 N N . LEU A 1 181 ? 12.852 0.451 -15.801 1.00 97.88 181 LEU A N 1
ATOM 1469 C CA . LEU A 1 181 ? 12.134 0.973 -16.958 1.00 97.88 181 LEU A CA 1
ATOM 1470 C C . LEU A 1 181 ? 10.872 1.737 -16.513 1.00 97.88 181 LEU A C 1
ATOM 1472 O O . LEU A 1 181 ? 10.134 1.306 -15.621 1.00 97.88 181 LEU A O 1
ATOM 1476 N N . VAL A 1 182 ? 10.623 2.910 -17.097 1.00 97.12 182 VAL A N 1
ATOM 1477 C CA . VAL A 1 182 ? 9.314 3.588 -17.004 1.00 97.12 182 VAL A CA 1
ATOM 1478 C C . VAL A 1 182 ? 8.340 2.952 -17.993 1.00 97.12 182 VAL A C 1
ATOM 1480 O O . VAL A 1 182 ? 8.779 2.278 -18.923 1.00 97.12 182 VAL A O 1
ATOM 1483 N N . TRP A 1 183 ? 7.033 3.143 -17.799 1.00 97.81 183 TRP A N 1
ATOM 1484 C CA . TRP A 1 183 ? 6.006 2.392 -18.529 1.00 97.81 183 TRP A CA 1
ATOM 1485 C C . TRP A 1 183 ? 6.175 2.439 -20.049 1.00 97.81 183 TRP A C 1
ATOM 1487 O O . TRP A 1 183 ? 6.163 1.405 -20.705 1.00 97.81 183 TRP A O 1
ATOM 1497 N N . GLU A 1 184 ? 6.416 3.626 -20.602 1.00 96.69 184 GLU A N 1
ATOM 1498 C CA . GLU A 1 184 ? 6.634 3.828 -22.038 1.00 96.69 184 GLU A CA 1
ATOM 1499 C C . GLU A 1 184 ? 7.770 2.945 -22.590 1.00 96.69 184 GLU A C 1
ATOM 1501 O O . GLU A 1 184 ? 7.643 2.324 -23.644 1.00 96.69 184 GLU A O 1
ATOM 1506 N N . HIS A 1 185 ? 8.866 2.826 -21.839 1.00 96.81 185 HIS A N 1
ATOM 1507 C CA . HIS A 1 185 ? 10.034 2.044 -22.238 1.00 96.81 185 HIS A CA 1
ATOM 1508 C C . HIS A 1 185 ? 9.877 0.556 -21.935 1.00 96.81 185 HIS A C 1
ATOM 1510 O O . HIS A 1 185 ? 10.414 -0.270 -22.669 1.00 96.81 185 HIS A O 1
ATOM 1516 N N . LEU A 1 186 ? 9.103 0.204 -20.908 1.00 97.75 186 LEU A N 1
ATOM 1517 C CA . LEU A 1 186 ? 8.686 -1.172 -20.667 1.00 97.75 186 LEU A CA 1
ATOM 1518 C C . LEU A 1 186 ? 7.832 -1.683 -21.839 1.00 97.75 186 LEU A C 1
ATOM 1520 O O . LEU A 1 186 ? 8.116 -2.751 -22.370 1.00 97.75 186 LEU A O 1
ATOM 1524 N N . CYS A 1 187 ? 6.882 -0.871 -22.324 1.00 97.31 187 CYS A N 1
ATOM 1525 C CA . CYS A 1 187 ? 6.088 -1.169 -23.519 1.00 97.31 187 CYS A CA 1
ATOM 1526 C C . CYS A 1 187 ? 6.943 -1.283 -24.787 1.00 97.31 187 CYS A C 1
ATOM 1528 O O . CYS A 1 187 ? 6.708 -2.171 -25.602 1.00 97.31 187 CYS A O 1
ATOM 1530 N N . ARG A 1 188 ? 7.938 -0.402 -24.968 1.00 95.88 188 ARG A N 1
ATOM 1531 C CA . ARG A 1 188 ? 8.879 -0.494 -26.099 1.00 95.88 188 ARG A CA 1
ATOM 1532 C C . ARG A 1 188 ? 9.714 -1.774 -26.050 1.00 95.88 188 ARG A C 1
ATOM 1534 O O . ARG A 1 188 ? 10.029 -2.323 -27.099 1.00 95.88 188 ARG A O 1
ATOM 1541 N N . TYR A 1 189 ? 10.100 -2.214 -24.853 1.00 97.00 189 TYR A N 1
ATOM 1542 C CA . TYR A 1 189 ? 10.862 -3.445 -24.659 1.00 97.00 189 TYR A CA 1
ATOM 1543 C C . TYR A 1 189 ? 10.010 -4.677 -24.976 1.00 97.00 189 TYR A C 1
ATOM 1545 O O . TYR A 1 189 ? 10.429 -5.529 -25.755 1.00 97.00 189 TYR A O 1
ATOM 1553 N N . ASN A 1 190 ? 8.812 -4.754 -24.397 1.00 97.75 190 ASN A N 1
ATOM 1554 C CA . ASN A 1 190 ? 7.842 -5.807 -24.664 1.00 97.75 190 ASN A CA 1
ATOM 1555 C C . ASN A 1 190 ? 6.448 -5.334 -24.220 1.00 97.75 190 ASN A C 1
ATOM 1557 O O . ASN A 1 190 ? 6.150 -5.239 -23.026 1.00 97.75 190 ASN A O 1
ATOM 1561 N N . LYS A 1 191 ? 5.602 -5.037 -25.210 1.00 97.88 191 LYS A N 1
ATOM 1562 C CA . LYS A 1 191 ? 4.253 -4.510 -25.000 1.00 97.88 191 LYS A CA 1
ATOM 1563 C C . LYS A 1 191 ? 3.343 -5.504 -24.283 1.00 97.88 191 LYS A C 1
ATOM 1565 O O . LYS A 1 191 ? 2.679 -5.108 -23.332 1.00 97.88 191 LYS A O 1
ATOM 1570 N N . ASP A 1 192 ? 3.346 -6.765 -24.700 1.00 98.25 192 ASP A N 1
ATOM 1571 C CA . ASP A 1 192 ? 2.443 -7.778 -24.148 1.00 98.25 192 ASP A CA 1
ATOM 1572 C C . ASP A 1 192 ? 2.731 -8.020 -22.663 1.00 98.25 192 ASP A C 1
ATOM 1574 O O . ASP A 1 192 ? 1.814 -8.066 -21.849 1.00 98.25 192 ASP A O 1
ATOM 1578 N N . GLY A 1 193 ? 4.008 -8.081 -22.275 1.00 98.19 193 GLY A N 1
ATOM 1579 C CA . GLY A 1 193 ? 4.384 -8.217 -20.868 1.00 98.19 193 GLY A CA 1
ATOM 1580 C C . GLY A 1 193 ? 4.041 -6.979 -20.029 1.00 98.19 193 GLY A C 1
ATOM 1581 O O . GLY A 1 193 ? 3.621 -7.109 -18.879 1.00 98.19 193 GLY A O 1
ATOM 1582 N N . ALA A 1 194 ? 4.147 -5.773 -20.601 1.00 98.38 194 ALA A N 1
ATOM 1583 C CA . ALA A 1 194 ? 3.713 -4.552 -19.924 1.00 98.38 194 ALA A CA 1
ATOM 1584 C C . ALA A 1 194 ? 2.186 -4.543 -19.726 1.00 98.38 194 ALA A C 1
ATOM 1586 O O . ALA A 1 194 ? 1.703 -4.286 -18.624 1.00 98.38 194 ALA A O 1
ATOM 1587 N N . ASP A 1 195 ? 1.420 -4.889 -20.758 1.00 98.19 195 ASP A N 1
ATOM 1588 C CA . ASP A 1 195 ? -0.039 -4.975 -20.676 1.00 98.19 195 ASP A CA 1
ATOM 1589 C C . ASP A 1 195 ? -0.478 -6.069 -19.680 1.00 98.19 195 ASP A C 1
ATOM 1591 O O . ASP A 1 195 ? -1.378 -5.838 -18.868 1.00 98.19 195 ASP A O 1
ATOM 1595 N N . ASN A 1 196 ? 0.209 -7.217 -19.652 1.00 98.50 196 ASN A N 1
ATOM 1596 C CA . ASN A 1 196 ? -0.011 -8.279 -18.666 1.00 98.50 196 ASN A CA 1
ATOM 1597 C C . ASN A 1 196 ? 0.263 -7.806 -17.234 1.00 98.50 196 ASN A C 1
ATOM 1599 O O . ASN A 1 196 ? -0.541 -8.087 -16.344 1.00 98.50 196 ASN A O 1
ATOM 1603 N N . LEU A 1 197 ? 1.336 -7.039 -17.002 1.00 98.69 197 LEU A N 1
ATOM 1604 C CA . LEU A 1 197 ? 1.605 -6.426 -15.698 1.00 98.69 197 LEU A CA 1
ATOM 1605 C C . LEU A 1 197 ? 0.449 -5.516 -15.262 1.00 98.69 197 LEU A C 1
ATOM 1607 O O . LEU A 1 197 ? -0.003 -5.601 -14.119 1.00 98.69 197 LEU A O 1
ATOM 1611 N N . LEU A 1 198 ? -0.063 -4.669 -16.161 1.00 98.50 198 LEU A N 1
ATOM 1612 C CA . LEU A 1 198 ? -1.181 -3.776 -15.841 1.00 98.50 198 LEU A CA 1
ATOM 1613 C C . LEU A 1 198 ? -2.451 -4.567 -15.513 1.00 98.50 198 LEU A C 1
ATOM 1615 O O . LEU A 1 198 ? -3.133 -4.276 -14.531 1.00 98.50 198 LEU A O 1
ATOM 1619 N N . ASN A 1 199 ? -2.747 -5.590 -16.313 1.00 98.62 199 ASN A N 1
ATOM 1620 C CA . ASN A 1 199 ? -3.893 -6.468 -16.106 1.00 98.62 199 ASN A CA 1
ATOM 1621 C C . ASN A 1 199 ? -3.775 -7.268 -14.806 1.00 98.62 199 ASN A C 1
ATOM 1623 O O . ASN A 1 199 ? -4.776 -7.466 -14.121 1.00 98.62 199 ASN A O 1
ATOM 1627 N N . TRP A 1 200 ? -2.564 -7.662 -14.408 1.00 98.75 200 TRP A N 1
ATOM 1628 C CA . TRP A 1 200 ? -2.332 -8.302 -13.118 1.00 98.75 200 TRP A CA 1
ATOM 1629 C C . TRP A 1 200 ? -2.670 -7.364 -11.951 1.00 98.75 200 TRP A C 1
ATOM 1631 O O . TRP A 1 200 ? -3.353 -7.790 -11.018 1.00 98.75 200 TRP A O 1
ATOM 1641 N N . PHE A 1 201 ? -2.288 -6.080 -12.016 1.00 98.75 201 PHE A N 1
ATOM 1642 C CA . PHE A 1 201 ? -2.720 -5.087 -11.020 1.00 98.75 201 PHE A CA 1
ATOM 1643 C C . PHE A 1 201 ? -4.246 -4.947 -10.979 1.00 98.75 201 PHE A C 1
ATOM 1645 O O . PHE A 1 201 ? -4.815 -4.898 -9.892 1.00 98.75 201 PHE A O 1
ATOM 1652 N N . LYS A 1 202 ? -4.909 -4.920 -12.143 1.00 98.75 202 LYS A N 1
ATOM 1653 C CA . LYS A 1 202 ? -6.378 -4.850 -12.244 1.00 98.75 202 LYS A CA 1
ATOM 1654 C C . LYS A 1 202 ? -7.062 -6.038 -11.590 1.00 98.75 202 LYS A C 1
ATOM 1656 O O . LYS A 1 202 ? -7.956 -5.858 -10.771 1.00 98.75 202 LYS A O 1
ATOM 1661 N N . TYR A 1 203 ? -6.609 -7.240 -11.920 1.00 98.50 203 TYR A N 1
ATOM 1662 C CA . TYR A 1 203 ? -7.194 -8.477 -11.420 1.00 98.50 203 TYR A CA 1
ATOM 1663 C C . TYR A 1 203 ? -7.006 -8.656 -9.907 1.00 98.50 203 TYR A C 1
ATOM 1665 O O . TYR A 1 203 ? -7.865 -9.230 -9.247 1.00 98.50 203 TYR A O 1
ATOM 1673 N N . ASN A 1 204 ? -5.903 -8.146 -9.352 1.00 98.75 204 ASN A N 1
ATOM 1674 C CA . ASN A 1 204 ? -5.544 -8.325 -7.943 1.00 98.75 204 ASN A CA 1
ATOM 1675 C C . ASN A 1 204 ? -5.739 -7.060 -7.092 1.00 98.75 204 ASN A C 1
ATOM 1677 O O . ASN A 1 204 ? -5.227 -6.995 -5.975 1.00 98.75 204 ASN A O 1
ATOM 1681 N N . ILE A 1 205 ? -6.428 -6.022 -7.584 1.00 98.75 205 ILE A N 1
ATOM 1682 C CA . ILE A 1 205 ? -6.506 -4.740 -6.862 1.00 98.75 205 ILE A CA 1
ATOM 1683 C C . ILE A 1 205 ? -7.174 -4.873 -5.491 1.00 98.75 205 ILE A C 1
ATOM 1685 O O . ILE A 1 205 ? -6.799 -4.170 -4.553 1.00 98.75 205 ILE A O 1
ATOM 1689 N N . SER A 1 206 ? -8.121 -5.801 -5.360 1.00 98.56 206 SER A N 1
ATOM 1690 C CA . SER A 1 206 ? -8.763 -6.137 -4.092 1.00 98.56 206 SER A CA 1
ATOM 1691 C C . SER A 1 206 ? -7.715 -6.583 -3.059 1.00 98.56 206 SER A C 1
ATOM 1693 O O . SER A 1 206 ? -7.534 -5.948 -2.017 1.00 98.56 206 SER A O 1
ATOM 1695 N N . GLU A 1 207 ? -6.928 -7.604 -3.390 1.00 98.75 207 GLU A N 1
ATOM 1696 C CA . GLU A 1 207 ? -5.869 -8.146 -2.539 1.00 98.75 207 GLU A CA 1
ATOM 1697 C C . GLU A 1 207 ? -4.733 -7.147 -2.320 1.00 98.75 207 GLU A C 1
ATOM 1699 O O . GLU A 1 207 ? -4.225 -7.025 -1.211 1.00 98.75 207 GLU A O 1
ATOM 1704 N N . ILE A 1 208 ? -4.350 -6.378 -3.342 1.00 98.81 208 ILE A N 1
ATOM 1705 C CA . ILE A 1 208 ? -3.332 -5.327 -3.214 1.00 98.81 208 ILE A CA 1
ATOM 1706 C C . ILE A 1 208 ? -3.796 -4.255 -2.222 1.00 98.81 208 ILE A C 1
ATOM 1708 O O . ILE A 1 208 ? -3.006 -3.810 -1.387 1.00 98.81 208 ILE A O 1
ATOM 1712 N N . THR A 1 209 ? -5.071 -3.862 -2.273 1.00 98.75 209 THR A N 1
ATOM 1713 C CA . THR A 1 209 ? -5.666 -2.917 -1.319 1.00 98.75 209 THR A CA 1
ATOM 1714 C C . THR A 1 209 ? -5.602 -3.488 0.096 1.00 98.75 209 THR A C 1
ATOM 1716 O O . THR A 1 209 ? -5.076 -2.842 1.003 1.00 98.75 209 THR A O 1
ATOM 1719 N N . GLU A 1 210 ? -6.047 -4.729 0.284 1.00 98.62 210 GLU A N 1
ATOM 1720 C CA . GLU A 1 210 ? -6.008 -5.407 1.581 1.00 98.62 210 GLU A CA 1
ATOM 1721 C C . GLU A 1 210 ? -4.575 -5.554 2.119 1.00 98.62 210 GLU A C 1
ATOM 1723 O O . GLU A 1 210 ? -4.306 -5.298 3.293 1.00 98.62 210 GLU A O 1
ATOM 1728 N N . PHE A 1 211 ? -3.615 -5.875 1.254 1.00 98.56 211 PHE A N 1
ATOM 1729 C CA . PHE A 1 211 ? -2.207 -5.991 1.622 1.00 98.56 211 PHE A CA 1
ATOM 1730 C C . PHE A 1 211 ? -1.623 -4.651 2.076 1.00 98.56 211 PHE A C 1
ATOM 1732 O O . PHE A 1 211 ? -0.857 -4.595 3.040 1.00 98.56 211 PHE A O 1
ATOM 1739 N N . CYS A 1 212 ? -2.001 -3.561 1.403 1.00 98.38 212 CYS A N 1
ATOM 1740 C CA . CYS A 1 212 ? -1.509 -2.223 1.707 1.00 98.38 212 CYS A CA 1
ATOM 1741 C C . CYS A 1 212 ? -2.082 -1.666 3.013 1.00 98.38 212 CYS A C 1
ATOM 1743 O O . CYS A 1 212 ? -1.315 -1.144 3.832 1.00 98.38 212 CYS A O 1
ATOM 1745 N N . PHE A 1 213 ? -3.402 -1.755 3.186 1.00 98.19 213 PHE A N 1
ATOM 1746 C CA . PHE A 1 213 ? -4.125 -1.095 4.274 1.00 98.19 213 PHE A CA 1
ATOM 1747 C C . PHE A 1 213 ? -4.318 -1.972 5.510 1.00 98.19 213 PHE A C 1
ATOM 1749 O O . PHE A 1 213 ? -4.366 -1.425 6.607 1.00 98.19 213 PHE A O 1
ATOM 1756 N N . SER A 1 214 ? -4.416 -3.295 5.350 1.00 97.81 214 SER A N 1
ATOM 1757 C CA . SER A 1 214 ? -4.798 -4.211 6.429 1.00 97.81 214 SER A CA 1
ATOM 1758 C C . SER A 1 214 ? -3.656 -5.126 6.858 1.00 97.81 214 SER A C 1
ATOM 1760 O O . SER A 1 214 ? -3.131 -4.975 7.959 1.00 97.81 214 SER A O 1
ATOM 1762 N N . ARG A 1 215 ? -3.244 -6.062 5.995 1.00 96.88 215 ARG A N 1
ATOM 1763 C CA . ARG A 1 215 ? -2.403 -7.191 6.424 1.00 96.88 215 ARG A CA 1
ATOM 1764 C C . ARG A 1 215 ? -0.929 -6.831 6.545 1.00 96.88 215 ARG A C 1
ATOM 1766 O O . ARG A 1 215 ? -0.253 -7.214 7.500 1.00 96.88 215 ARG A O 1
ATOM 1773 N N . GLY A 1 216 ? -0.387 -6.145 5.534 1.00 96.88 216 GLY A N 1
ATOM 1774 C CA . GLY A 1 216 ? 1.058 -6.127 5.316 1.00 96.88 216 GLY A CA 1
ATOM 1775 C C . GLY A 1 216 ? 1.642 -7.544 5.407 1.00 96.88 216 GLY A C 1
ATOM 1776 O O . GLY A 1 216 ? 1.017 -8.520 4.996 1.00 96.88 216 GLY A O 1
ATOM 1777 N N . LEU A 1 217 ? 2.825 -7.690 6.002 1.00 97.81 217 LEU A N 1
ATOM 1778 C CA . LEU A 1 217 ? 3.456 -9.003 6.187 1.00 97.81 217 LEU A CA 1
ATOM 1779 C C . LEU A 1 217 ? 3.076 -9.695 7.508 1.00 97.81 217 LEU A C 1
ATOM 1781 O O . LEU A 1 217 ? 3.689 -10.714 7.828 1.00 97.81 217 LEU A O 1
ATOM 1785 N N . ALA A 1 218 ? 2.140 -9.147 8.290 1.00 96.75 218 ALA A N 1
ATOM 1786 C CA . ALA A 1 218 ? 1.774 -9.710 9.586 1.00 96.75 218 ALA A CA 1
ATOM 1787 C C . ALA A 1 218 ? 1.058 -11.058 9.410 1.00 96.75 218 ALA A C 1
ATOM 1789 O O . ALA A 1 218 ? 0.149 -11.170 8.588 1.00 96.75 218 ALA A O 1
ATOM 1790 N N . ILE A 1 219 ? 1.467 -12.074 10.176 1.00 95.56 219 ILE A N 1
ATOM 1791 C CA . ILE A 1 219 ? 0.885 -13.427 10.088 1.00 95.56 219 ILE A CA 1
ATOM 1792 C C . ILE A 1 219 ? -0.505 -13.481 10.714 1.00 95.56 219 ILE A C 1
ATOM 1794 O O . ILE A 1 219 ? -1.414 -14.081 10.152 1.00 95.56 219 ILE A O 1
ATOM 1798 N N . ASN A 1 220 ? -0.647 -12.888 11.896 1.00 94.06 220 ASN A N 1
ATOM 1799 C CA . ASN A 1 220 ? -1.830 -13.071 12.724 1.00 94.06 220 ASN A CA 1
ATOM 1800 C C . ASN A 1 220 ? -2.906 -12.049 12.358 1.00 94.06 220 ASN A C 1
ATOM 1802 O O . ASN A 1 220 ? -2.635 -10.848 12.348 1.00 94.06 220 ASN A O 1
ATOM 1806 N N . GLU A 1 221 ? -4.138 -12.516 12.156 1.00 93.69 221 GLU A N 1
ATOM 1807 C CA . GLU A 1 221 ? -5.288 -11.652 11.852 1.00 93.69 221 GLU A CA 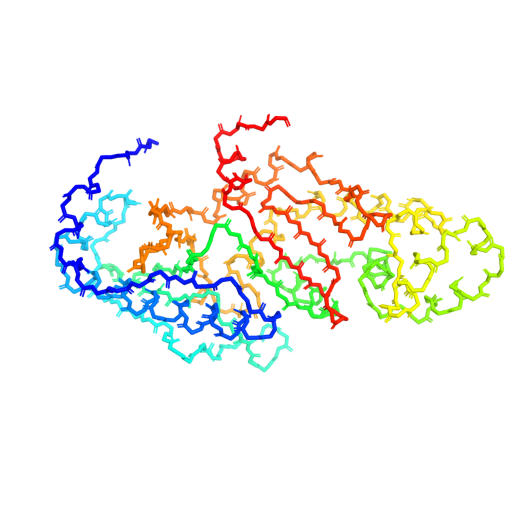1
ATOM 1808 C C . GLU A 1 221 ? -5.564 -10.630 12.959 1.00 93.69 221 GLU A C 1
ATOM 1810 O O . GLU A 1 221 ? -6.002 -9.516 12.691 1.00 93.69 221 GLU A O 1
ATOM 1815 N N . SER A 1 222 ? -5.208 -10.960 14.205 1.00 91.94 222 SER A N 1
ATOM 1816 C CA . SER A 1 222 ? -5.296 -10.046 15.347 1.00 91.94 222 SER A CA 1
ATOM 1817 C C . SER A 1 222 ? -4.448 -8.779 15.200 1.00 91.94 222 SER A C 1
ATOM 1819 O O . SER A 1 222 ? -4.625 -7.851 15.984 1.00 91.94 222 SER A O 1
ATOM 1821 N N . GLU A 1 223 ? -3.534 -8.729 14.227 1.00 92.31 223 GLU A N 1
ATOM 1822 C CA . GLU A 1 223 ? -2.686 -7.574 13.912 1.00 92.31 223 GLU A CA 1
ATOM 1823 C C . GLU A 1 223 ? -3.146 -6.808 12.663 1.00 92.31 223 GLU A C 1
ATOM 1825 O O . GLU A 1 223 ? -2.615 -5.735 12.361 1.00 92.31 223 GLU A O 1
ATOM 1830 N N . TRP A 1 224 ? -4.107 -7.346 11.913 1.00 95.69 224 TRP A N 1
ATOM 1831 C C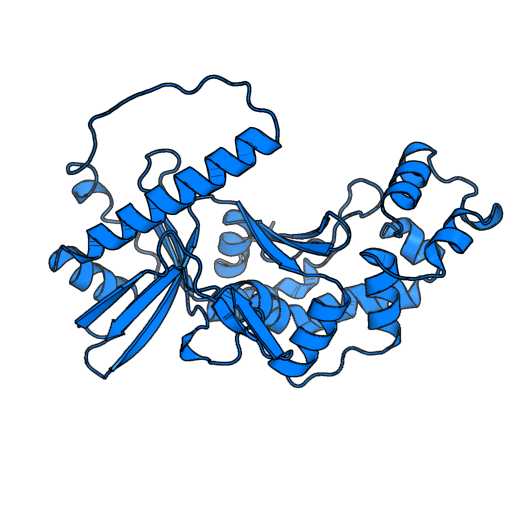A . TRP A 1 224 ? -4.575 -6.759 10.662 1.00 95.69 224 TRP A CA 1
ATOM 1832 C C . TRP A 1 224 ? -5.542 -5.617 10.939 1.00 95.69 224 TRP A C 1
ATOM 1834 O O . TRP A 1 224 ? -6.451 -5.760 11.751 1.00 95.69 224 TRP A O 1
ATOM 1844 N N . ALA A 1 225 ? -5.377 -4.483 10.258 1.00 96.69 225 ALA A N 1
ATOM 1845 C CA . ALA A 1 225 ? -6.311 -3.372 10.409 1.00 96.69 225 ALA A CA 1
ATOM 1846 C C . ALA A 1 225 ? -7.653 -3.687 9.725 1.00 96.69 225 ALA A C 1
ATOM 1848 O O . ALA A 1 225 ? -7.680 -4.205 8.609 1.00 96.69 225 ALA A O 1
ATOM 1849 N N . HIS A 1 226 ? -8.765 -3.334 10.365 1.00 97.38 226 HIS A N 1
ATOM 1850 C CA . HIS A 1 226 ? -10.120 -3.472 9.817 1.00 97.38 226 HIS A CA 1
ATOM 1851 C C . HIS A 1 226 ? -10.636 -2.153 9.230 1.00 97.38 226 HIS A C 1
ATOM 1853 O O . HIS A 1 226 ? -11.386 -2.149 8.255 1.00 97.38 226 HIS A O 1
ATOM 1859 N N . TYR A 1 227 ? -10.198 -1.023 9.793 1.00 97.75 227 TYR A N 1
ATOM 1860 C CA . TYR A 1 227 ? -10.602 0.313 9.361 1.00 97.75 227 TYR A CA 1
ATOM 1861 C C . TYR A 1 227 ? -9.403 1.229 9.125 1.00 97.75 227 TYR A C 1
ATOM 1863 O O . TYR A 1 227 ? -8.355 1.087 9.757 1.00 97.75 227 TYR A O 1
ATOM 1871 N N . VAL A 1 228 ? -9.600 2.226 8.264 1.00 97.25 228 VAL A N 1
ATOM 1872 C CA . VAL A 1 228 ? -8.738 3.406 8.160 1.00 97.25 228 VAL A CA 1
ATOM 1873 C C . VAL A 1 228 ? -9.488 4.600 8.729 1.00 97.25 228 VAL A C 1
ATOM 1875 O O . VAL A 1 228 ? -10.590 4.909 8.277 1.00 97.25 228 VAL A O 1
ATOM 1878 N N . TRP A 1 229 ? -8.887 5.286 9.695 1.00 96.50 229 TRP A N 1
ATOM 1879 C CA . TRP A 1 229 ? -9.437 6.492 10.293 1.00 96.50 229 TRP A CA 1
ATOM 1880 C C . TRP A 1 229 ? -8.649 7.720 9.868 1.00 96.50 229 TRP A C 1
ATOM 1882 O O . TRP A 1 229 ? -7.531 7.953 10.328 1.00 96.50 229 TRP A O 1
ATOM 1892 N N . TYR A 1 230 ? -9.247 8.524 8.999 1.00 95.12 230 TYR A N 1
ATOM 1893 C CA . TYR A 1 230 ? -8.760 9.860 8.701 1.00 95.12 230 TYR A CA 1
ATOM 1894 C C . TYR A 1 230 ? -9.218 10.794 9.809 1.00 95.12 230 TYR A C 1
ATOM 1896 O O . TYR A 1 230 ? -10.391 11.153 9.859 1.00 95.12 230 TYR A O 1
ATOM 1904 N N . ILE A 1 231 ? -8.309 11.147 10.710 1.00 93.75 231 ILE A N 1
ATOM 1905 C CA . ILE A 1 231 ? -8.597 12.050 11.821 1.00 93.75 231 ILE A CA 1
ATOM 1906 C C . ILE A 1 231 ? -7.398 12.940 12.111 1.00 93.75 231 ILE A C 1
ATOM 1908 O O . ILE A 1 231 ? -6.265 12.458 12.193 1.00 93.75 231 ILE A O 1
ATOM 1912 N N . ASN A 1 232 ? -7.647 14.237 12.278 1.00 92.06 232 ASN A N 1
ATOM 1913 C CA . ASN A 1 232 ? -6.618 15.209 12.624 1.00 92.06 232 ASN A CA 1
ATOM 1914 C C . ASN A 1 232 ? -7.052 16.065 13.820 1.00 92.06 232 ASN A C 1
ATOM 1916 O O . ASN A 1 232 ? -7.962 16.880 13.740 1.00 92.06 232 ASN A O 1
ATOM 1920 N N . LEU A 1 233 ? -6.360 15.886 14.940 1.00 89.69 233 LEU A N 1
ATOM 1921 C CA . LEU A 1 233 ? -6.589 16.588 16.204 1.00 89.69 233 LEU A CA 1
ATOM 1922 C C . LEU A 1 233 ? -5.532 17.670 16.465 1.00 89.69 233 LEU A C 1
ATOM 1924 O O . LEU A 1 233 ? -5.387 18.138 17.593 1.00 89.69 233 LEU A O 1
ATOM 1928 N N . LEU A 1 234 ? -4.751 18.038 15.445 1.00 86.50 234 LEU A N 1
ATOM 1929 C CA . LEU A 1 234 ? -3.727 19.085 15.522 1.00 86.50 234 LEU A CA 1
ATOM 1930 C C . LEU A 1 234 ? -4.183 20.405 14.888 1.00 86.50 234 LEU A C 1
ATOM 1932 O O . LEU A 1 234 ? -3.424 21.372 14.898 1.00 86.50 234 LEU A O 1
ATOM 1936 N N . GLY A 1 235 ? -5.405 20.451 14.348 1.00 78.56 235 GLY A N 1
ATOM 1937 C CA . GLY A 1 235 ? -5.970 21.639 13.707 1.00 78.56 235 GLY A CA 1
ATOM 1938 C C . GLY A 1 235 ? -5.343 21.972 12.350 1.00 78.56 235 GLY A C 1
ATOM 1939 O O . GLY A 1 235 ? -5.445 23.112 11.907 1.00 78.56 235 GLY A O 1
ATOM 1940 N N . GLU A 1 236 ? -4.665 21.011 11.711 1.00 80.94 236 GLU A N 1
ATOM 1941 C CA . GLU A 1 236 ? -4.108 21.192 10.361 1.00 80.94 236 GLU A CA 1
ATOM 1942 C C . GLU A 1 236 ? -5.175 20.966 9.280 1.00 80.94 236 GLU A C 1
ATOM 1944 O O . GLU A 1 236 ? -5.191 21.678 8.284 1.00 80.94 236 GLU A O 1
ATOM 1949 N N . GLU A 1 237 ? -6.061 19.991 9.494 1.00 81.56 237 GLU A N 1
ATOM 1950 C CA . GLU A 1 237 ? -7.150 19.603 8.594 1.00 81.56 237 GLU A CA 1
ATOM 1951 C C . GLU A 1 237 ? -8.382 19.264 9.440 1.00 81.56 237 GLU A C 1
ATOM 1953 O O . GLU A 1 237 ? -8.240 18.657 10.501 1.00 81.56 237 GLU A O 1
ATOM 1958 N N . ASP A 1 238 ? -9.581 19.624 8.983 1.00 87.56 238 ASP A N 1
ATOM 1959 C CA . ASP A 1 238 ? -10.836 19.268 9.660 1.00 87.56 238 ASP A CA 1
ATOM 1960 C C . ASP A 1 238 ? -11.417 17.993 9.037 1.00 87.56 238 ASP A C 1
ATOM 1962 O O . ASP A 1 238 ? -12.260 18.028 8.139 1.00 87.56 238 ASP A O 1
ATOM 1966 N N . VAL A 1 239 ? -10.881 16.846 9.457 1.00 88.88 239 VAL A N 1
ATOM 1967 C CA . VAL A 1 239 ? -11.310 15.529 8.980 1.00 88.88 239 VAL A CA 1
ATOM 1968 C C . VAL A 1 239 ? -11.541 14.589 10.154 1.00 88.88 239 VAL A C 1
ATOM 1970 O O . VAL A 1 239 ? -10.713 14.485 11.057 1.00 88.88 239 VAL A O 1
ATOM 1973 N N . ASP A 1 240 ? -12.669 13.887 10.106 1.00 92.75 240 ASP A N 1
ATOM 1974 C CA . ASP A 1 240 ? -12.994 12.753 10.964 1.00 92.75 240 ASP A CA 1
ATOM 1975 C C . ASP A 1 240 ? -13.829 11.753 10.150 1.00 92.75 240 ASP A C 1
ATOM 1977 O O . ASP A 1 240 ? -15.059 11.809 10.113 1.00 92.75 240 ASP A O 1
ATOM 1981 N N . MET A 1 241 ? -13.155 10.833 9.463 1.00 94.06 241 MET A N 1
ATOM 1982 C CA . MET A 1 241 ? -13.770 9.846 8.577 1.00 94.06 241 MET A CA 1
ATOM 1983 C C . MET A 1 241 ? -13.173 8.463 8.812 1.00 94.06 241 MET A C 1
ATOM 1985 O O . MET A 1 241 ? -12.008 8.212 8.503 1.00 94.06 241 MET A O 1
ATOM 1989 N N . LEU A 1 242 ? -13.990 7.557 9.343 1.00 95.38 242 LEU A N 1
ATOM 1990 C CA . LEU A 1 242 ? -13.650 6.152 9.526 1.00 95.38 242 LEU A CA 1
ATOM 1991 C C . LEU A 1 242 ? -14.240 5.328 8.378 1.00 95.38 242 LEU A C 1
ATOM 1993 O O . LEU A 1 242 ? -15.436 5.417 8.109 1.00 95.38 242 LEU A O 1
ATOM 1997 N N . ILE A 1 243 ? -13.397 4.550 7.702 1.00 96.19 243 ILE A N 1
ATOM 1998 C CA . ILE A 1 243 ? -13.756 3.800 6.494 1.00 96.19 243 ILE A CA 1
ATOM 1999 C C . ILE A 1 243 ? -13.351 2.337 6.673 1.00 96.19 243 ILE A C 1
ATOM 2001 O O . ILE A 1 243 ? -12.223 2.054 7.083 1.00 96.19 243 ILE A O 1
ATOM 2005 N N . SER A 1 244 ? -14.257 1.408 6.359 1.00 97.25 244 SER A N 1
ATOM 2006 C CA . SER A 1 244 ? -13.959 -0.029 6.374 1.00 97.25 244 SER A CA 1
ATOM 2007 C C . SER A 1 244 ? -12.977 -0.385 5.260 1.00 97.25 244 SER A C 1
ATOM 2009 O O . SER A 1 244 ? -13.177 -0.011 4.105 1.00 97.25 244 SER A O 1
ATOM 2011 N N . ILE A 1 245 ? -11.926 -1.147 5.572 1.00 98.31 245 ILE A N 1
ATOM 2012 C CA . ILE A 1 245 ? -10.968 -1.591 4.550 1.00 98.31 245 ILE A CA 1
ATOM 2013 C C . ILE A 1 245 ? -11.629 -2.552 3.556 1.00 98.31 245 ILE A C 1
ATOM 2015 O O . ILE A 1 245 ? -11.296 -2.513 2.371 1.00 98.31 245 ILE A O 1
ATOM 2019 N N . ASP A 1 246 ? -12.617 -3.340 3.984 1.00 97.56 246 ASP A N 1
ATOM 2020 C CA . ASP A 1 246 ? -13.398 -4.181 3.071 1.00 97.56 246 ASP A CA 1
ATOM 2021 C C . ASP A 1 246 ? -14.211 -3.354 2.070 1.00 97.56 246 ASP A C 1
ATOM 2023 O O . ASP A 1 246 ? -14.348 -3.740 0.906 1.00 97.56 246 ASP A O 1
ATOM 2027 N N . GLU A 1 247 ? -14.704 -2.187 2.487 1.00 97.44 247 GLU A N 1
ATOM 2028 C CA . GLU A 1 247 ? -15.393 -1.255 1.594 1.00 97.44 247 GLU A CA 1
ATOM 2029 C C . GLU A 1 247 ? -14.423 -0.628 0.585 1.00 97.44 247 GLU A C 1
ATOM 2031 O O . GLU A 1 247 ? -14.733 -0.595 -0.608 1.00 97.44 247 GLU A O 1
ATOM 2036 N N . ILE A 1 248 ? -13.222 -0.217 1.019 1.00 98.25 248 ILE A N 1
ATOM 2037 C CA . ILE A 1 248 ? -12.170 0.283 0.112 1.00 98.25 248 ILE A CA 1
ATOM 2038 C C . ILE A 1 248 ? -11.800 -0.805 -0.900 1.00 98.25 248 ILE A C 1
ATOM 2040 O O . ILE A 1 248 ? -11.725 -0.537 -2.095 1.00 98.25 248 ILE A O 1
ATOM 2044 N N . LYS A 1 249 ? -11.613 -2.044 -0.436 1.00 98.00 249 LYS A N 1
ATOM 2045 C CA . LYS A 1 249 ? -11.265 -3.208 -1.256 1.00 98.00 249 LYS A CA 1
ATOM 2046 C C . LYS A 1 249 ? -12.305 -3.480 -2.339 1.00 98.00 249 LYS A C 1
ATOM 2048 O O . LYS A 1 249 ? -11.964 -3.563 -3.520 1.00 98.00 249 LYS A O 1
ATOM 2053 N N . LYS A 1 250 ? -13.578 -3.574 -1.946 1.00 98.12 250 LYS A N 1
ATOM 2054 C CA . LYS A 1 250 ? -14.696 -3.789 -2.870 1.00 98.12 250 LYS A CA 1
ATOM 2055 C C . LYS A 1 250 ? -14.816 -2.644 -3.877 1.00 98.12 250 LYS A C 1
ATOM 2057 O O . LYS A 1 250 ? -14.967 -2.889 -5.070 1.00 98.12 250 LYS A O 1
ATOM 2062 N N . SER A 1 251 ? -14.704 -1.405 -3.406 1.00 97.94 251 SER A N 1
ATOM 2063 C CA . SER A 1 251 ? -14.806 -0.215 -4.256 1.00 97.94 251 SER A CA 1
ATOM 2064 C C . SER A 1 251 ? -13.634 -0.108 -5.230 1.00 97.94 251 SER A C 1
ATOM 2066 O O . SER A 1 251 ? -13.832 0.245 -6.386 1.00 97.94 251 SER A O 1
ATOM 2068 N N . ALA A 1 252 ? -12.419 -0.470 -4.812 1.00 98.06 252 ALA A N 1
ATOM 2069 C CA . ALA A 1 252 ? -11.255 -0.497 -5.690 1.00 98.06 252 ALA A CA 1
ATOM 2070 C C . ALA A 1 252 ? -11.383 -1.574 -6.777 1.00 98.06 252 ALA A C 1
ATOM 2072 O O . ALA A 1 252 ? -11.012 -1.327 -7.920 1.00 98.06 252 ALA A O 1
ATOM 2073 N N . ALA A 1 253 ? -11.950 -2.740 -6.450 1.00 98.00 253 ALA A N 1
ATOM 2074 C CA . ALA A 1 253 ? -12.232 -3.789 -7.430 1.00 98.00 253 ALA A CA 1
ATOM 2075 C C . ALA A 1 253 ? -13.257 -3.348 -8.487 1.00 98.00 253 ALA A C 1
ATOM 2077 O O . ALA A 1 253 ? -13.054 -3.596 -9.674 1.00 98.00 253 ALA A O 1
ATOM 2078 N N . ASN A 1 254 ? -14.312 -2.640 -8.073 1.00 97.62 254 ASN A N 1
ATOM 2079 C CA . ASN A 1 254 ? -15.324 -2.101 -8.988 1.00 97.62 254 ASN A CA 1
ATOM 2080 C C . ASN A 1 254 ? -14.778 -1.029 -9.942 1.00 97.62 254 ASN A C 1
ATOM 2082 O O . ASN A 1 254 ? -15.381 -0.789 -10.981 1.00 97.62 254 ASN A O 1
ATOM 2086 N N . HIS A 1 255 ? -13.643 -0.420 -9.598 1.00 97.69 255 HIS A N 1
ATOM 2087 C CA . HIS A 1 255 ? -13.015 0.659 -10.356 1.00 97.69 255 HIS A CA 1
ATOM 2088 C C . HIS A 1 255 ? -11.626 0.280 -10.877 1.00 97.69 255 HIS A C 1
ATOM 2090 O O . HIS A 1 255 ? -10.735 1.121 -11.020 1.00 97.69 255 HIS A O 1
ATOM 2096 N N . ALA A 1 256 ? -11.406 -1.012 -11.140 1.00 97.62 256 ALA A N 1
ATOM 2097 C CA . ALA A 1 256 ? -10.143 -1.510 -11.677 1.00 97.62 256 ALA A CA 1
ATOM 2098 C C . ALA A 1 256 ? -9.793 -0.898 -13.051 1.00 97.62 256 ALA A C 1
ATOM 2100 O O . ALA A 1 256 ? -8.628 -0.871 -13.447 1.00 97.62 256 ALA A O 1
ATOM 2101 N N . ASP A 1 257 ? -10.773 -0.367 -13.779 1.00 95.56 257 ASP A N 1
ATOM 2102 C CA . ASP A 1 257 ? -10.592 0.372 -15.029 1.00 95.56 257 ASP A CA 1
ATOM 2103 C C . ASP A 1 257 ? -9.737 1.642 -14.865 1.00 95.56 257 ASP A C 1
ATOM 2105 O O . ASP A 1 257 ? -8.989 1.982 -15.783 1.00 95.56 257 ASP A O 1
ATOM 2109 N N . GLN A 1 258 ? -9.719 2.256 -13.675 1.00 95.19 258 GLN A N 1
ATOM 2110 C CA . GLN A 1 258 ? -8.856 3.405 -13.362 1.00 95.19 258 GLN A CA 1
ATOM 2111 C C . GLN A 1 258 ? -7.363 3.060 -13.251 1.00 95.19 258 GLN A C 1
ATOM 2113 O O . GLN A 1 258 ? -6.516 3.952 -13.123 1.00 95.19 258 GLN A O 1
ATOM 2118 N N . ILE A 1 259 ? -7.009 1.773 -13.258 1.00 98.44 259 ILE A N 1
ATOM 2119 C CA . ILE A 1 259 ? -5.616 1.345 -13.166 1.00 98.44 259 ILE A CA 1
ATOM 2120 C C . ILE A 1 259 ? -4.949 1.547 -14.517 1.00 98.44 259 ILE A C 1
ATOM 2122 O O . ILE A 1 259 ? -5.104 0.759 -15.454 1.00 98.44 259 ILE A O 1
ATOM 2126 N N . LEU A 1 260 ? -4.192 2.635 -14.596 1.00 97.69 260 LEU A N 1
ATOM 2127 C CA . LEU A 1 260 ? -3.544 3.106 -15.808 1.00 97.69 260 LEU A CA 1
ATOM 2128 C C . LEU A 1 260 ? -2.129 3.599 -15.495 1.00 97.69 260 LEU A C 1
ATOM 2130 O O . LEU A 1 260 ? -1.857 4.063 -14.383 1.00 97.69 260 LEU A O 1
ATOM 2134 N N . PRO A 1 261 ? -1.210 3.558 -16.466 1.00 97.81 261 PRO A N 1
ATOM 2135 C CA . PRO A 1 261 ? 0.078 4.220 -16.333 1.00 97.81 261 PRO A CA 1
ATOM 2136 C C . PRO A 1 261 ? -0.105 5.717 -16.071 1.00 97.81 261 PRO A C 1
ATOM 2138 O O . PRO A 1 261 ? -0.969 6.371 -16.653 1.00 97.81 261 PRO A O 1
ATOM 2141 N N . GLY A 1 262 ? 0.729 6.286 -15.205 1.00 95.62 262 GLY A N 1
ATOM 2142 C CA . GLY A 1 262 ? 0.756 7.726 -14.987 1.00 95.62 262 GLY A CA 1
ATOM 2143 C C . GLY A 1 262 ? 1.191 8.484 -16.245 1.00 95.62 262 GLY A C 1
ATOM 2144 O O . GLY A 1 262 ? 2.008 8.012 -17.027 1.00 95.62 262 GLY A O 1
ATOM 2145 N N . SER A 1 263 ? 0.708 9.711 -16.419 1.00 91.81 263 SER A N 1
ATOM 2146 C CA . SER A 1 263 ? 1.069 10.547 -17.576 1.00 91.81 263 SER A CA 1
ATOM 2147 C C . SER A 1 263 ? 2.436 11.232 -17.448 1.00 91.81 263 SER A C 1
ATOM 2149 O O . SER A 1 263 ? 2.985 11.735 -18.425 1.00 91.81 263 SER A O 1
ATOM 2151 N N . LYS A 1 264 ? 3.010 11.278 -16.240 1.00 90.88 264 LYS A N 1
ATOM 2152 C CA . LYS A 1 264 ? 4.267 11.989 -15.965 1.00 90.88 264 LYS A CA 1
ATOM 2153 C C . LYS A 1 264 ? 5.480 11.071 -16.112 1.00 90.88 264 LYS A C 1
ATOM 2155 O O . LYS A 1 264 ? 5.438 9.904 -15.725 1.00 90.88 264 LYS A O 1
ATOM 2160 N N . ASN A 1 265 ? 6.580 11.638 -16.616 1.00 89.00 265 ASN A N 1
ATOM 2161 C CA . ASN A 1 265 ? 7.890 10.986 -16.744 1.00 89.00 265 ASN A CA 1
ATOM 2162 C C . ASN A 1 265 ? 7.837 9.616 -17.451 1.00 89.00 265 ASN A C 1
ATOM 2164 O O . ASN A 1 265 ? 8.460 8.660 -16.989 1.00 89.00 265 ASN A O 1
ATOM 2168 N N . GLY A 1 266 ? 7.061 9.509 -18.536 1.00 89.56 266 GLY A N 1
ATOM 2169 C CA . GLY A 1 266 ? 6.916 8.267 -19.308 1.00 89.56 266 GLY A CA 1
ATOM 2170 C C . GLY A 1 266 ? 6.210 7.138 -18.547 1.00 89.56 266 GLY A C 1
ATOM 2171 O O . GLY A 1 266 ? 6.484 5.964 -18.792 1.00 89.56 266 GLY A O 1
ATOM 2172 N N . GLY A 1 267 ? 5.360 7.469 -17.568 1.00 94.62 267 GLY A N 1
ATOM 2173 C CA . GLY A 1 267 ? 4.676 6.485 -16.726 1.00 94.62 267 GLY A CA 1
ATOM 2174 C C . GLY A 1 267 ? 5.553 5.927 -15.621 1.00 94.62 267 GLY A C 1
ATOM 2175 O O . GLY A 1 267 ? 5.656 4.714 -15.440 1.00 94.62 267 GLY A O 1
ATOM 2176 N N . SER A 1 268 ? 6.183 6.813 -14.845 1.00 94.50 268 SER A N 1
ATOM 2177 C CA . SER A 1 268 ? 6.975 6.418 -13.671 1.00 94.50 268 SER A CA 1
ATOM 2178 C C . SER A 1 268 ? 6.130 5.869 -12.511 1.00 94.50 268 SER A C 1
ATOM 2180 O O . SER A 1 268 ? 6.695 5.320 -11.561 1.00 94.50 268 SER A O 1
ATOM 2182 N N . THR A 1 269 ? 4.805 6.032 -12.581 1.00 97.88 269 THR A N 1
ATOM 2183 C CA . THR A 1 269 ? 3.819 5.512 -11.624 1.00 97.88 269 THR A CA 1
ATOM 2184 C C . THR A 1 269 ? 2.724 4.718 -12.338 1.00 97.88 269 THR A C 1
ATOM 2186 O O . THR A 1 269 ? 2.497 4.919 -13.532 1.00 97.88 269 THR A O 1
ATOM 2189 N N . ILE A 1 270 ? 2.025 3.855 -11.600 1.00 98.56 270 ILE A N 1
ATOM 2190 C CA . ILE A 1 270 ? 0.740 3.265 -12.001 1.00 98.56 270 ILE A CA 1
ATOM 2191 C C . ILE A 1 270 ? -0.326 3.882 -11.093 1.00 98.56 270 ILE A C 1
ATOM 2193 O O . ILE A 1 270 ? -0.171 3.893 -9.870 1.00 98.56 270 ILE A O 1
ATOM 2197 N N . GLN A 1 271 ? -1.377 4.451 -11.676 1.00 98.38 271 GLN A N 1
ATOM 2198 C CA . GLN A 1 271 ? -2.533 4.949 -10.938 1.00 98.38 271 GLN A CA 1
ATOM 2199 C C . GLN A 1 271 ? -3.321 3.774 -10.369 1.00 98.38 271 GLN A C 1
ATOM 2201 O O . GLN A 1 271 ? -3.464 2.746 -11.020 1.00 98.38 271 GLN A O 1
ATOM 2206 N N . LEU A 1 272 ? -3.812 3.931 -9.144 1.00 98.50 272 LEU A N 1
ATOM 2207 C CA . LEU A 1 272 ? -4.660 2.955 -8.469 1.00 98.50 272 LEU A CA 1
ATOM 2208 C C . LEU A 1 272 ? -5.961 3.648 -8.036 1.00 98.50 272 LEU A C 1
ATOM 2210 O O . LEU A 1 272 ? -5.932 4.861 -7.797 1.00 98.50 272 LEU A O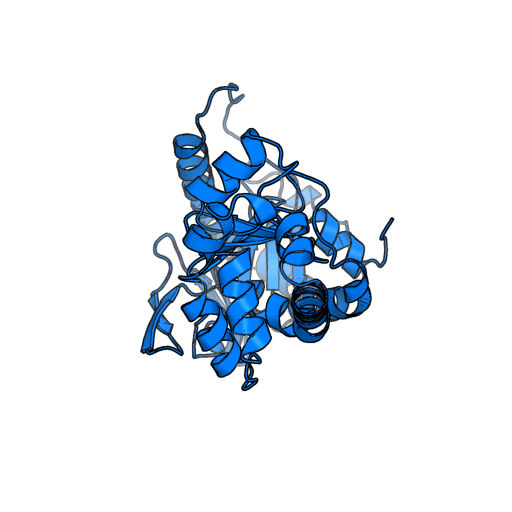 1
ATOM 2214 N N . PRO A 1 273 ? -7.068 2.910 -7.844 1.00 98.06 273 PRO A N 1
ATOM 2215 C CA . PRO A 1 273 ? -8.343 3.502 -7.434 1.00 98.06 273 PRO A CA 1
ATOM 2216 C C . PRO A 1 273 ? -8.247 4.227 -6.088 1.00 98.06 273 PRO A C 1
ATOM 2218 O O . PRO A 1 273 ? -8.901 5.232 -5.874 1.00 98.06 273 PRO A O 1
ATOM 2221 N N . PHE A 1 274 ? -7.365 3.778 -5.189 1.00 97.81 274 PHE A N 1
ATOM 2222 C CA . PHE A 1 274 ? -7.128 4.434 -3.899 1.00 97.81 274 PHE A CA 1
ATOM 2223 C C . PHE A 1 274 ? -5.972 5.453 -3.910 1.00 97.81 274 PHE A C 1
ATOM 2225 O O . PHE A 1 274 ? -5.686 6.060 -2.878 1.00 97.81 274 PHE A O 1
ATOM 2232 N N . GLY A 1 275 ? -5.248 5.622 -5.026 1.00 98.00 275 GLY A N 1
ATOM 2233 C CA . GLY A 1 275 ? -4.013 6.411 -5.064 1.00 98.00 275 GLY A CA 1
ATOM 2234 C C . GLY A 1 275 ? -3.112 6.111 -6.263 1.00 98.00 275 GLY A C 1
ATOM 2235 O O . GLY A 1 275 ? -3.515 6.291 -7.413 1.00 98.00 275 GLY A O 1
ATOM 2236 N N . PHE A 1 276 ? -1.863 5.725 -6.003 1.00 98.50 276 PHE A N 1
ATOM 2237 C CA . PHE A 1 276 ? -0.904 5.297 -7.029 1.00 98.50 276 PHE A CA 1
ATOM 2238 C C . PHE A 1 276 ? 0.219 4.453 -6.417 1.00 98.50 276 PHE A C 1
ATOM 2240 O O . PHE A 1 276 ? 0.459 4.494 -5.211 1.00 98.50 276 PHE A O 1
ATOM 2247 N N . VAL A 1 277 ? 0.947 3.725 -7.258 1.00 98.69 277 VAL A N 1
ATOM 2248 C CA . VAL A 1 277 ? 2.173 3.014 -6.888 1.00 98.69 277 VAL A CA 1
ATOM 2249 C C . VAL A 1 277 ? 3.349 3.519 -7.713 1.00 98.69 277 VAL A C 1
ATOM 2251 O O . VAL A 1 277 ? 3.215 3.841 -8.896 1.00 98.69 277 VAL A O 1
ATOM 2254 N N . GLN A 1 278 ? 4.512 3.630 -7.078 1.00 97.44 278 GLN A N 1
ATOM 2255 C CA . GLN A 1 278 ? 5.725 4.129 -7.713 1.00 97.44 278 GLN A CA 1
ATOM 2256 C C . GLN A 1 278 ? 6.978 3.439 -7.188 1.00 97.44 278 GLN A C 1
ATOM 2258 O O . GLN A 1 278 ? 6.986 2.840 -6.115 1.00 97.44 278 GLN A O 1
ATOM 2263 N N . TRP A 1 279 ? 8.062 3.596 -7.939 1.00 97.19 279 TRP A N 1
ATOM 2264 C CA . TRP A 1 279 ? 9.397 3.317 -7.435 1.00 97.19 279 TRP A CA 1
ATOM 2265 C C . TRP A 1 279 ? 9.806 4.345 -6.378 1.00 97.19 279 TRP A C 1
ATOM 2267 O O . TRP A 1 279 ? 9.655 5.552 -6.588 1.00 97.19 279 TRP A O 1
ATOM 2277 N N . HIS A 1 280 ? 10.386 3.879 -5.276 1.00 95.81 280 HIS A N 1
ATOM 2278 C CA . HIS A 1 280 ? 11.029 4.728 -4.282 1.00 95.81 280 HIS A CA 1
ATOM 2279 C C . HIS A 1 280 ? 12.199 3.987 -3.641 1.00 95.81 280 HIS A C 1
ATOM 2281 O O . HIS A 1 280 ? 11.985 2.958 -3.015 1.00 95.81 280 HIS A O 1
ATOM 2287 N N . GLN A 1 281 ? 13.425 4.500 -3.777 1.00 94.88 281 GLN A N 1
ATOM 2288 C CA . GLN A 1 281 ? 14.615 3.949 -3.105 1.00 94.88 281 GLN A CA 1
ATOM 2289 C C . GLN A 1 281 ? 14.785 2.428 -3.298 1.00 94.88 281 GLN A C 1
ATOM 2291 O O . GLN A 1 281 ? 15.007 1.691 -2.343 1.00 94.88 281 GLN A O 1
ATOM 2296 N N . CYS A 1 282 ? 14.664 1.957 -4.542 1.00 94.62 282 CYS A N 1
ATOM 2297 C CA . CYS A 1 282 ? 14.759 0.536 -4.909 1.00 94.62 282 CYS A CA 1
ATOM 2298 C C . CYS A 1 282 ? 13.618 -0.342 -4.355 1.00 94.62 282 CYS A C 1
ATOM 2300 O O . CYS A 1 282 ? 13.729 -1.565 -4.320 1.00 94.62 282 CYS A O 1
ATOM 2302 N N . GLN A 1 283 ? 12.509 0.272 -3.936 1.00 97.38 283 GLN A N 1
ATOM 2303 C CA . GLN A 1 283 ? 11.333 -0.388 -3.373 1.00 97.38 283 GLN A CA 1
ATOM 2304 C C . GLN A 1 283 ? 10.050 0.036 -4.099 1.00 97.38 283 GLN A C 1
ATOM 2306 O O . GLN A 1 283 ? 10.016 1.021 -4.845 1.00 97.38 283 GLN A O 1
ATOM 2311 N N . ILE A 1 284 ? 8.979 -0.714 -3.846 1.00 98.38 284 ILE A N 1
ATOM 2312 C CA . ILE A 1 284 ? 7.615 -0.402 -4.258 1.00 98.38 284 ILE A CA 1
ATOM 2313 C C . ILE A 1 284 ? 6.978 0.466 -3.175 1.00 98.3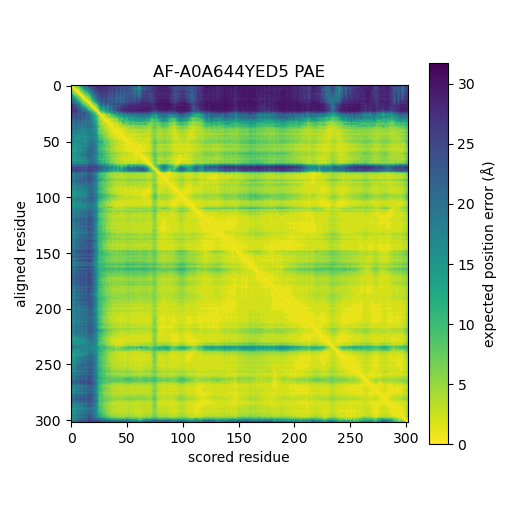8 284 ILE A C 1
ATOM 2315 O O . ILE A 1 284 ? 6.912 0.065 -2.011 1.00 98.38 284 ILE A O 1
ATOM 2319 N N . GLN A 1 285 ? 6.497 1.646 -3.555 1.00 98.44 285 GLN A N 1
ATOM 2320 C CA . GLN A 1 285 ? 5.813 2.569 -2.658 1.00 98.44 285 GLN A CA 1
ATOM 2321 C C . GLN A 1 285 ? 4.380 2.800 -3.124 1.00 98.44 285 GLN A C 1
ATOM 2323 O O . GLN A 1 285 ? 4.142 3.419 -4.162 1.00 98.44 285 GLN A O 1
ATOM 2328 N N . PHE A 1 286 ? 3.433 2.339 -2.316 1.00 98.62 286 PHE A N 1
ATOM 2329 C CA . PHE A 1 286 ? 2.011 2.591 -2.485 1.00 98.62 286 PHE A CA 1
ATOM 2330 C C . PHE A 1 286 ? 1.629 3.866 -1.743 1.00 98.62 286 PHE A C 1
ATOM 2332 O O . PHE A 1 286 ? 1.954 4.040 -0.562 1.00 98.62 286 PHE A O 1
ATOM 2339 N N . HIS A 1 287 ? 0.911 4.740 -2.436 1.00 98.19 287 HIS A N 1
ATOM 2340 C CA . HIS A 1 287 ? 0.331 5.958 -1.892 1.00 98.19 287 HIS A CA 1
ATOM 2341 C C . HIS A 1 287 ? -1.183 5.866 -1.876 1.00 98.19 287 HIS A C 1
ATOM 2343 O O . HIS A 1 287 ? -1.781 5.323 -2.804 1.00 98.19 287 HIS A O 1
ATOM 2349 N N . HIS A 1 288 ? -1.783 6.440 -0.840 1.00 97.56 288 HIS A N 1
ATOM 2350 C CA . HIS A 1 288 ? -3.219 6.649 -0.751 1.00 97.56 288 HIS A CA 1
ATOM 2351 C C . HIS A 1 288 ? -3.577 8.120 -0.984 1.00 97.56 288 HIS A C 1
ATOM 2353 O O . HIS A 1 288 ? -2.763 9.022 -0.761 1.00 97.56 288 HIS A O 1
ATOM 2359 N N . SER A 1 289 ? -4.817 8.346 -1.401 1.00 97.62 289 SER A N 1
ATOM 2360 C CA . SER A 1 289 ? -5.466 9.649 -1.497 1.00 97.62 289 SER A CA 1
ATOM 2361 C C . SER A 1 289 ? -6.874 9.526 -0.922 1.00 97.62 289 SER A C 1
ATOM 2363 O O . SER A 1 289 ? -7.664 8.698 -1.368 1.00 97.62 289 SER A O 1
ATOM 2365 N N . PHE A 1 290 ? -7.177 10.339 0.088 1.00 96.19 290 PHE A N 1
ATOM 2366 C CA . PHE A 1 290 ? -8.483 10.379 0.735 1.00 96.19 290 PHE A CA 1
ATOM 2367 C C . PHE A 1 290 ? -9.592 10.760 -0.247 1.00 96.19 290 PHE A C 1
ATOM 2369 O O . PHE A 1 290 ? -10.660 10.157 -0.190 1.00 96.19 290 PHE A O 1
ATOM 2376 N N . SER A 1 291 ? -9.333 11.712 -1.155 1.00 95.50 291 SER A N 1
ATOM 2377 C CA . SER A 1 291 ? -10.303 12.092 -2.186 1.00 95.50 291 SER A CA 1
ATOM 2378 C C . SER A 1 291 ? -10.613 10.897 -3.078 1.00 95.50 291 SER A C 1
ATOM 2380 O O . SER A 1 291 ? -11.743 10.441 -3.063 1.00 95.50 291 SER A O 1
ATOM 2382 N N . LYS A 1 292 ? -9.598 10.260 -3.679 1.00 96.75 292 LYS A N 1
ATOM 2383 C CA . LYS A 1 292 ? -9.817 9.077 -4.524 1.00 96.75 292 LYS A CA 1
ATOM 2384 C C . LYS A 1 292 ? -10.567 7.955 -3.801 1.00 96.75 292 LYS A C 1
ATOM 2386 O O . LYS A 1 292 ? -11.480 7.369 -4.364 1.00 96.75 292 LYS A O 1
ATOM 2391 N N . ILE A 1 293 ? -10.205 7.661 -2.547 1.00 97.19 293 ILE A N 1
ATOM 2392 C CA . ILE A 1 293 ? -10.914 6.657 -1.737 1.00 97.19 293 ILE A CA 1
ATOM 2393 C C . ILE A 1 293 ? -12.376 7.062 -1.512 1.00 97.19 293 ILE A C 1
ATOM 2395 O O . ILE A 1 293 ? -13.263 6.218 -1.599 1.00 97.19 293 ILE A O 1
ATOM 2399 N N . SER A 1 294 ? -12.637 8.338 -1.229 1.00 95.31 294 SER A N 1
ATOM 2400 C CA . SER A 1 294 ? -14.000 8.848 -1.060 1.00 95.31 294 SER A CA 1
ATOM 2401 C C . SER A 1 294 ? -14.797 8.741 -2.360 1.00 95.31 294 SER A C 1
ATOM 2403 O O . SER A 1 294 ? -15.932 8.268 -2.326 1.00 95.31 294 SER A O 1
ATOM 2405 N N . ASP A 1 295 ? -14.184 9.096 -3.488 1.00 94.62 295 ASP A N 1
ATOM 2406 C CA . ASP A 1 295 ? -14.803 9.092 -4.812 1.00 94.62 295 ASP A CA 1
ATOM 2407 C C . ASP A 1 295 ? -15.197 7.666 -5.221 1.00 94.62 295 ASP A C 1
ATOM 2409 O O . ASP A 1 295 ? -16.347 7.426 -5.589 1.00 94.62 295 ASP A O 1
ATOM 2413 N N . ILE A 1 296 ? -14.298 6.680 -5.071 1.00 96.12 296 ILE A N 1
ATOM 2414 C CA . ILE A 1 296 ? -14.609 5.282 -5.423 1.00 96.12 296 ILE A CA 1
ATOM 2415 C C . ILE A 1 296 ? -15.679 4.666 -4.516 1.00 96.12 296 ILE A C 1
ATOM 2417 O O . ILE A 1 296 ? -16.413 3.789 -4.961 1.00 96.12 296 ILE A O 1
ATOM 2421 N N . ILE A 1 297 ? -15.781 5.102 -3.255 1.00 93.50 297 ILE A N 1
ATOM 2422 C CA . ILE A 1 297 ? -16.807 4.611 -2.324 1.00 93.50 297 ILE A CA 1
ATOM 2423 C C . ILE A 1 297 ? -18.172 5.219 -2.658 1.00 93.50 297 ILE A C 1
ATOM 2425 O O . ILE A 1 297 ? -19.193 4.533 -2.602 1.00 93.50 297 ILE A O 1
ATOM 2429 N N . ARG A 1 298 ? -18.204 6.502 -3.029 1.00 91.94 298 ARG A N 1
ATOM 2430 C CA . ARG A 1 298 ? -19.440 7.202 -3.403 1.00 91.94 298 ARG A CA 1
ATOM 2431 C C . ARG A 1 298 ? -19.862 6.955 -4.853 1.00 91.94 298 ARG A C 1
ATOM 2433 O O . ARG A 1 298 ? -21.004 7.247 -5.193 1.00 91.94 298 ARG A O 1
ATOM 2440 N N . ASN A 1 299 ? -18.991 6.355 -5.667 1.00 86.25 299 ASN A N 1
ATOM 2441 C CA . ASN A 1 299 ? -19.108 6.267 -7.127 1.00 86.25 299 ASN A CA 1
ATOM 2442 C C . ASN A 1 299 ? -19.167 7.658 -7.793 1.00 86.25 299 ASN A C 1
ATOM 2444 O O . ASN A 1 299 ? -19.936 7.881 -8.723 1.00 86.25 299 ASN A O 1
ATOM 2448 N N . GLU A 1 300 ? -18.356 8.594 -7.299 1.00 83.25 300 GLU A N 1
ATOM 2449 C CA . GLU A 1 300 ? -18.244 9.985 -7.770 1.00 83.25 300 GLU A CA 1
ATOM 2450 C C . GLU A 1 300 ? -16.978 10.172 -8.626 1.00 83.25 300 GLU A C 1
ATOM 2452 O O . GLU A 1 300 ? -16.204 11.101 -8.421 1.00 83.25 300 GLU A O 1
ATOM 2457 N N . ILE A 1 301 ? -16.713 9.247 -9.550 1.00 73.88 301 ILE A N 1
ATOM 2458 C CA . ILE A 1 301 ? -15.497 9.285 -10.374 1.00 73.88 301 ILE A CA 1
ATOM 2459 C C . ILE A 1 301 ? -15.752 10.125 -11.624 1.00 73.88 301 ILE A C 1
ATOM 2461 O O . ILE A 1 301 ? -16.702 9.857 -12.360 1.00 73.88 301 ILE A O 1
ATOM 2465 N N . GLU A 1 302 ? -14.893 11.125 -11.834 1.00 56.62 302 GLU A N 1
ATOM 2466 C CA . GLU A 1 302 ? -14.824 11.951 -13.051 1.00 56.62 302 GLU A CA 1
ATOM 2467 C C . GLU A 1 302 ? -14.161 11.227 -14.231 1.00 56.62 302 GLU A C 1
ATOM 2469 O O . GLU A 1 302 ? -13.140 10.526 -14.018 1.00 56.62 302 GLU A O 1
#

Nearest PDB structures (foldseek):
  6s58-assembly2_D  TM=6.659E-01  e=4.786E+00  Nostoc sp. PCC 7120 = FACHB-418
  6g3b-assembly1_B  TM=4.031E-01  e=5.069E+00  Nostoc sp. PCC 7120 = FACHB-418

Organism: NCBI:txid1076179

Solvent-accessible surface area (backbone atoms only — not comparable to full-atom values): 16701 Å² total; per-residue (Å²): 136,90,82,91,79,71,75,84,71,65,63,78,80,71,84,81,82,87,78,92,82,83,92,83,72,55,76,69,62,46,51,54,50,51,51,56,53,42,50,53,33,53,58,52,56,55,56,49,66,74,36,69,67,50,44,51,53,52,22,64,74,72,72,52,66,59,74,72,45,80,48,67,38,62,100,54,74,48,75,36,55,19,73,87,59,71,67,32,62,53,41,33,44,37,37,35,31,26,76,84,73,49,76,46,26,26,21,74,32,64,59,66,52,45,81,58,36,76,40,43,55,69,55,46,52,56,41,48,22,65,76,66,75,45,84,75,53,71,69,46,51,52,45,49,17,33,49,33,26,80,36,81,62,41,66,56,53,76,64,36,66,83,70,50,58,93,56,56,69,69,57,52,51,50,28,62,77,54,41,25,40,32,46,56,56,37,34,70,73,40,46,67,60,41,53,49,43,53,49,50,49,37,77,39,33,34,60,53,43,40,37,45,60,15,35,55,48,40,62,54,72,93,44,28,18,48,30,41,32,36,43,37,82,79,76,84,48,97,45,81,48,77,42,50,44,67,52,52,19,54,27,29,45,78,35,29,84,58,49,40,70,32,89,56,80,51,16,52,30,38,32,38,44,41,34,33,36,31,61,50,96,68,16,41,32,34,33,41,27,48,63,42,42,50,23,46,66,70,69,64,76,131

Secondary structure (DSSP, 8-state):
------TTTTTTTT--------S---HHHHHHHHHHHHHHHHHHHHHHTTSHHHHHHHHHHHT-PPEEEEEE--SS--EEEBTTSSEEE-S-SEEEEETTS-EEEEEEESSSEEEEEEE-HHHHHHHHHHHHT-PPPHHHHHHHHHHTS--TTHHHHTT-HHHHTT--HHHHHHHHHHTS--HHHHHHH-HHHHHHHHHHHHHTHHHHHHIIIIITTB-SGGGS--EEEEE--SSSS--EEEEEHHHHHHHHHHTGGG--B-SSTTT-EEEETTEEEEEETTEEEEEEEHHHHHHHHHT---

Foldseek 3Di:
DDDPDDPPPPVPPDPDDDDDDDPDDDPVRVVVVQLVQQLVQLVVVQVLVVDLVSQVVVCVVVVHAGFPDKDACHPPQDWAAFLVGDTDGFQFGIWTQHPVRDIAGEHEDQDQKDFLDWFALVLCQVLLCRVVVDHDDPLLSLQSCQLAHDNPCLLVLLVDPVLCPPPDPVLSVVCNVRSHDALQSSCVVPVVSSVVNLVVCLVCVLSVLQCRNFPPRHDDNSRTHQWYFHDHPPPPDPDTDIGGSNLLSVLQNVVSVQFAFDPPSNRQWTAGLQGIWHHDPNIITDMGGNVSSVCSSVVVDD